Protein AF-A0A8S9PXT9-F1 (afdb_monomer)

Secondary structure (DSSP, 8-state):
--------------------------------GGGSS-TTS----SS-EEEEEEES-HHHHHHHHHHTEE---HHHHHHHHHHHHHHHHHHHHH-S---EEEEEEETTSSEEEEEEEE-S--BSS---TTSSSTT---BEEEEEEEEEEEEGGGTTT-EEGGGTTEEGGGPPTTEEE-HHHHHHHHHHHHH---S--TTTSHHHHHHHHHHHHHHHHHH-HHHHHHHHHHHHHHHHHHHHHHHHSS------------

InterPro domains:
  IPR007275 YTH domain [PF04146] (49-190)
  IPR007275 YTH domain [PS50882] (48-189)
  IPR007275 YTH domain [cd21134] (50-189)
  IPR045168 YTH domain containing protein [PTHR12357] (21-219)

Nearest PDB structures (foldseek):
  4rcj-assembly1_A  TM=9.470E-01  e=1.071E-25  Homo sapiens
  6zot-assembly1_B  TM=9.751E-01  e=8.862E-25  Homo sapiens
  7yz8-assembly2_B  TM=9.370E-01  e=1.369E-24  Homo sapiens
  7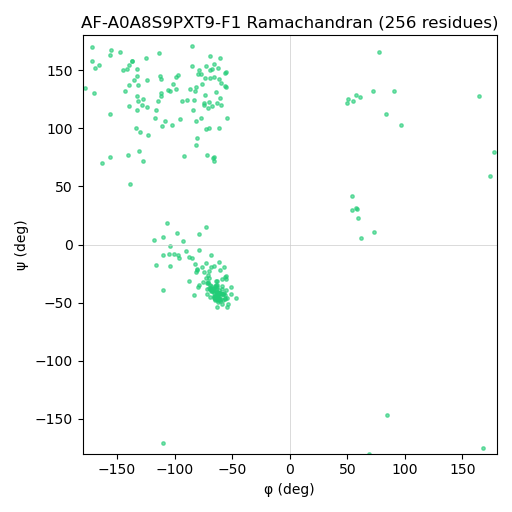ywb-assembly1_A  TM=9.797E-01  e=7.290E-22  Homo sapiens
  8bs5-assembly1_A  TM=9.084E-01  e=2.238E-22  Homo sapiens

Foldseek 3Di:
DDDDDDDDDDDDDDDDDDDDPPPPPDPDPPPPPVQALDLPDDLADPAEWEWEAEAQDVLQVLVCSVVQKDFDAPVLLVLVLVVVVVQVVCCVPVNDGYWYKYFYDYPPPQWTFFMKTFDDHWDQPDDDPLDPDPNTGTMTGIGTHHGATDGVVLQQVLFAPVPVRGTPSPDDHGDIHDNVSSSVVSVSRSPDPGPDGCVVCSVVSVVVSVVVVVVCCVVDVVVVVVVVVVVVVVVVVVVVVVVVVPDDDDDDDDDDDD

Structure (mmCIF, N/CA/C/O backbone):
data_AF-A0A8S9PXT9-F1
#
_entry.id   AF-A0A8S9PXT9-F1
#
loop_
_atom_site.group_PDB
_atom_site.id
_atom_site.type_symbol
_atom_site.label_atom_id
_atom_site.label_alt_id
_atom_site.label_comp_id
_atom_site.label_asym_id
_atom_site.label_entity_id
_atom_site.label_seq_id
_atom_site.pdbx_PDB_ins_code
_atom_site.Cartn_x
_atom_site.Cartn_y
_atom_site.Cartn_z
_atom_site.occupancy
_atom_site.B_iso_or_equiv
_atom_site.auth_seq_id
_atom_site.auth_comp_id
_atom_site.auth_asym_id
_atom_site.auth_atom_id
_atom_site.pdbx_PDB_model_num
ATOM 1 N N . MET A 1 1 ? -14.719 -36.501 -49.413 1.00 39.84 1 MET A N 1
ATOM 2 C CA . MET A 1 1 ? -13.269 -36.417 -49.665 1.00 39.84 1 MET A CA 1
ATOM 3 C C . MET A 1 1 ? -12.670 -35.920 -48.354 1.00 39.84 1 MET A C 1
ATOM 5 O O . MET A 1 1 ? -12.568 -34.719 -48.184 1.00 39.84 1 MET A O 1
ATOM 9 N N . SER A 1 2 ? -12.549 -36.687 -47.269 1.00 31.77 2 SER A N 1
ATOM 10 C CA . SER A 1 2 ? -12.132 -38.089 -47.066 1.00 31.77 2 SER A CA 1
ATOM 11 C C . SER A 1 2 ? -10.701 -38.364 -47.534 1.00 31.77 2 SER A C 1
ATOM 13 O O . SER A 1 2 ? -10.443 -38.131 -48.709 1.00 31.77 2 SER A O 1
ATOM 15 N N . GLU A 1 3 ? -9.907 -38.934 -46.607 1.00 31.52 3 GLU A N 1
ATOM 16 C CA . GLU A 1 3 ? -8.503 -39.432 -46.646 1.00 31.52 3 GLU A CA 1
ATOM 17 C C . GLU A 1 3 ? -7.452 -38.416 -46.128 1.00 31.52 3 GLU A C 1
ATOM 19 O O . GLU A 1 3 ? -7.302 -37.348 -46.711 1.00 31.52 3 GLU A O 1
ATOM 24 N N . ASN A 1 4 ? -6.913 -38.535 -44.892 1.00 28.30 4 ASN A N 1
ATOM 25 C CA . ASN A 1 4 ? -5.922 -39.490 -44.299 1.00 28.30 4 ASN A CA 1
ATOM 26 C C . ASN A 1 4 ? -4.579 -39.486 -45.063 1.00 28.30 4 ASN A C 1
ATOM 28 O O . ASN A 1 4 ? -4.603 -39.540 -46.284 1.00 28.30 4 ASN A O 1
ATOM 32 N N . VAL A 1 5 ? -3.387 -39.340 -44.455 1.00 32.75 5 VAL A N 1
ATOM 33 C CA . VAL A 1 5 ? -2.600 -40.251 -43.568 1.00 32.75 5 VAL A CA 1
ATOM 34 C C . VAL A 1 5 ? -1.415 -39.410 -42.981 1.00 32.75 5 VAL A C 1
ATOM 36 O O . VAL A 1 5 ? -0.928 -38.539 -43.697 1.00 32.75 5 VAL A O 1
ATOM 39 N N . GLN A 1 6 ? -1.127 -39.374 -41.662 1.00 28.58 6 GLN A N 1
ATOM 40 C CA . GLN A 1 6 ? -0.092 -40.116 -40.869 1.00 28.58 6 GLN A CA 1
ATOM 41 C C . GLN A 1 6 ? 1.349 -40.044 -41.449 1.00 28.58 6 GLN A C 1
ATOM 43 O O . GLN A 1 6 ? 1.513 -40.200 -42.649 1.00 28.58 6 GLN A O 1
ATOM 48 N N . GLU A 1 7 ? 2.407 -39.626 -40.742 1.00 30.34 7 GLU A N 1
ATOM 49 C CA . GLU A 1 7 ? 3.211 -40.301 -39.690 1.00 30.34 7 GLU A CA 1
ATOM 50 C C . GLU A 1 7 ? 4.292 -39.288 -39.205 1.00 30.34 7 GLU A C 1
ATOM 52 O O . GLU A 1 7 ? 4.744 -38.452 -39.986 1.00 30.34 7 GLU A O 1
ATOM 57 N N . ASP A 1 8 ? 4.515 -39.137 -37.896 1.00 28.11 8 ASP A N 1
ATOM 58 C CA . ASP A 1 8 ? 5.636 -39.675 -37.084 1.00 28.11 8 ASP A CA 1
ATOM 59 C C . ASP A 1 8 ? 6.863 -38.752 -36.972 1.00 28.11 8 ASP A C 1
ATOM 61 O O . ASP A 1 8 ? 7.381 -38.207 -37.945 1.00 28.11 8 ASP A O 1
ATOM 65 N N . GLY A 1 9 ? 7.334 -38.580 -35.735 1.00 30.20 9 GLY A N 1
ATOM 66 C CA . GLY A 1 9 ? 8.506 -37.774 -35.402 1.00 30.20 9 GLY A CA 1
ATOM 67 C C . GLY A 1 9 ? 8.716 -37.632 -33.897 1.00 30.20 9 GLY A C 1
ATOM 68 O O . GLY A 1 9 ? 8.697 -36.522 -33.371 1.00 30.20 9 GLY A O 1
ATOM 69 N N . GLU A 1 10 ? 8.884 -38.761 -33.207 1.00 28.56 10 GLU A N 1
ATOM 70 C CA . GLU A 1 10 ? 9.471 -38.819 -31.865 1.00 28.56 10 GLU A CA 1
ATOM 71 C C . GLU A 1 10 ? 10.904 -38.256 -31.888 1.00 28.56 10 GLU A C 1
ATOM 73 O O . GLU A 1 10 ? 11.687 -38.553 -32.790 1.00 28.56 10 GLU A O 1
ATOM 78 N N . CYS A 1 11 ? 11.272 -37.473 -30.872 1.00 26.89 11 CYS A N 1
ATOM 79 C CA . CYS A 1 11 ? 12.672 -37.248 -30.523 1.00 26.89 11 CYS A CA 1
ATOM 80 C C . CYS A 1 11 ? 12.814 -37.396 -29.010 1.00 26.89 11 CYS A C 1
ATOM 82 O O . CYS A 1 11 ? 12.453 -36.516 -28.226 1.00 26.89 11 CYS A O 1
ATOM 84 N N . GLU A 1 12 ? 13.291 -38.575 -28.634 1.00 29.28 12 GLU A N 1
ATOM 85 C CA . GLU A 1 12 ? 13.736 -38.945 -27.306 1.00 29.28 12 GLU A CA 1
ATOM 86 C C . GLU A 1 12 ? 15.206 -38.523 -27.115 1.00 29.28 12 GLU A C 1
ATOM 88 O O . GLU A 1 12 ? 16.004 -38.508 -28.052 1.00 29.28 12 GLU A O 1
ATOM 93 N N . SER A 1 13 ? 15.565 -38.289 -25.853 1.00 28.11 13 SER A N 1
ATOM 94 C CA . SER A 1 13 ? 16.921 -38.263 -25.288 1.00 28.11 13 SER A CA 1
ATOM 95 C C . SER A 1 13 ? 17.745 -36.971 -25.414 1.00 28.11 13 SER A C 1
ATOM 97 O O . SER A 1 13 ? 18.231 -36.584 -26.469 1.00 28.11 13 SER A O 1
ATOM 99 N N . CYS A 1 14 ? 17.976 -36.350 -24.254 1.00 27.02 14 CYS A N 1
ATOM 100 C CA . CYS A 1 14 ? 19.305 -35.989 -23.749 1.00 27.02 14 CYS A CA 1
ATOM 101 C C . CYS A 1 14 ? 19.197 -35.868 -22.218 1.00 27.02 14 CYS A C 1
ATOM 103 O O . CYS A 1 14 ? 19.134 -34.778 -21.654 1.00 27.02 14 CYS A O 1
ATOM 105 N N . LEU A 1 15 ? 19.123 -37.026 -21.552 1.00 28.95 15 LEU A N 1
ATOM 106 C CA . LEU A 1 15 ? 19.578 -37.169 -20.172 1.00 28.95 15 LEU A CA 1
ATOM 107 C C . LEU A 1 15 ? 21.096 -37.000 -20.188 1.00 28.95 15 LEU A C 1
ATOM 109 O O . LEU A 1 15 ? 21.774 -37.802 -20.824 1.00 28.95 15 LEU A O 1
ATOM 113 N N . LEU A 1 16 ? 21.615 -35.996 -19.488 1.00 32.06 16 LEU A N 1
ATOM 114 C CA . LEU A 1 16 ? 22.952 -36.061 -18.915 1.00 32.06 16 LEU A CA 1
ATOM 115 C C . LEU A 1 16 ? 22.924 -35.442 -17.523 1.00 32.06 16 LEU A C 1
ATOM 117 O O . LEU A 1 16 ? 22.587 -34.272 -17.332 1.00 32.06 16 LEU A O 1
ATOM 121 N N . ASP A 1 17 ? 23.271 -36.304 -16.578 1.00 29.89 17 ASP A N 1
ATOM 122 C CA . ASP A 1 17 ? 23.509 -36.035 -15.178 1.00 29.89 17 ASP A CA 1
ATOM 123 C C . ASP A 1 17 ? 24.581 -34.965 -14.970 1.00 29.89 17 ASP A C 1
ATOM 125 O O . ASP A 1 17 ? 25.568 -34.857 -15.701 1.00 29.89 17 ASP A O 1
ATOM 129 N N . GLY A 1 18 ? 24.401 -34.205 -13.897 1.00 28.78 18 GLY A N 1
ATOM 130 C CA . GLY A 1 18 ? 25.367 -33.236 -13.414 1.00 28.78 18 GLY A CA 1
ATOM 131 C C . GLY A 1 18 ? 25.048 -32.864 -11.978 1.00 28.78 18 GLY A C 1
ATOM 132 O O . GLY A 1 18 ? 24.591 -31.756 -11.704 1.00 28.78 18 GLY A O 1
ATOM 133 N N . GLU A 1 19 ? 25.263 -33.807 -11.059 1.00 35.09 19 GLU A N 1
ATOM 134 C 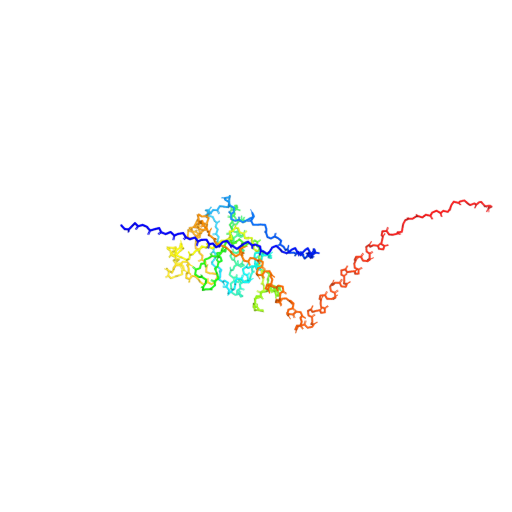CA . GLU A 1 19 ? 25.325 -33.527 -9.628 1.00 35.09 19 GLU A CA 1
ATOM 135 C C . GLU A 1 19 ? 26.363 -32.427 -9.361 1.00 35.09 19 GLU A C 1
ATOM 137 O O . GLU A 1 19 ? 27.572 -32.624 -9.456 1.00 35.09 19 GLU A O 1
ATOM 142 N N . GLY A 1 20 ? 25.870 -31.248 -8.997 1.00 29.47 20 GLY A N 1
ATOM 143 C CA . GLY A 1 20 ? 26.661 -30.121 -8.526 1.00 29.47 20 GLY A CA 1
ATOM 144 C C . GLY A 1 20 ? 26.040 -29.593 -7.248 1.00 29.47 20 GLY A C 1
ATOM 145 O O . GLY A 1 20 ? 25.280 -28.629 -7.258 1.00 29.47 20 GLY A O 1
ATOM 146 N N . LYS A 1 21 ? 26.338 -30.270 -6.140 1.00 43.22 21 LYS A N 1
ATOM 147 C CA . LYS A 1 21 ? 25.906 -29.962 -4.774 1.00 43.22 21 LYS A CA 1
ATOM 148 C C . LYS A 1 21 ? 26.514 -28.633 -4.304 1.00 43.22 21 LYS A C 1
ATOM 150 O O . LYS A 1 21 ? 27.433 -28.607 -3.495 1.00 43.22 21 LYS A O 1
ATOM 155 N N . GLY A 1 22 ? 25.991 -27.519 -4.801 1.00 30.88 22 GLY A N 1
ATOM 156 C CA . GLY A 1 22 ? 26.256 -26.177 -4.296 1.00 30.88 22 GLY A CA 1
ATOM 157 C C . GLY A 1 22 ? 25.217 -25.814 -3.248 1.00 30.88 22 GLY A C 1
ATOM 158 O O . GLY A 1 22 ? 24.286 -25.067 -3.527 1.00 30.88 22 GLY A O 1
ATOM 159 N N . ARG A 1 23 ? 25.343 -26.365 -2.038 1.00 41.66 23 ARG A N 1
ATOM 160 C CA . ARG A 1 23 ? 24.541 -25.937 -0.887 1.00 41.66 23 ARG A CA 1
ATOM 161 C C . ARG A 1 23 ? 25.052 -24.557 -0.465 1.00 41.66 23 ARG A C 1
ATOM 163 O O . ARG A 1 23 ? 25.835 -24.438 0.471 1.00 41.66 23 ARG A O 1
ATOM 170 N N . SER A 1 24 ? 24.673 -23.514 -1.205 1.00 38.41 24 SER A N 1
ATOM 171 C CA . SER A 1 24 ? 24.875 -22.147 -0.744 1.00 38.41 24 SER A CA 1
ATOM 172 C C . SER A 1 24 ? 23.870 -21.915 0.376 1.00 38.41 24 SER A C 1
ATOM 174 O O . SER A 1 24 ? 22.692 -21.664 0.121 1.00 38.41 24 SER A O 1
ATOM 176 N N . ASN A 1 25 ? 24.329 -22.017 1.621 1.00 38.25 25 ASN A N 1
ATOM 177 C CA . ASN A 1 25 ? 23.657 -21.392 2.755 1.00 38.25 25 ASN A CA 1
ATOM 178 C C . ASN A 1 25 ? 23.746 -19.867 2.573 1.00 38.25 25 ASN A C 1
ATOM 180 O O . ASN A 1 25 ? 24.525 -19.187 3.229 1.00 38.25 25 ASN A O 1
ATOM 184 N N . GLY A 1 26 ? 22.983 -19.341 1.619 1.00 37.28 26 GLY A N 1
ATOM 185 C CA . GLY A 1 26 ? 22.564 -17.954 1.618 1.00 37.28 26 GLY A CA 1
ATOM 186 C C . GLY A 1 26 ? 21.259 -17.916 2.388 1.00 37.28 26 GLY A C 1
ATOM 187 O O . GLY A 1 26 ? 20.335 -18.655 2.052 1.00 37.28 26 GLY A O 1
ATOM 188 N N . VAL A 1 27 ? 21.184 -17.091 3.426 1.00 43.94 27 VAL A N 1
ATOM 189 C CA . VAL A 1 27 ? 19.929 -16.765 4.109 1.00 43.94 27 VAL A CA 1
ATOM 190 C C . VAL A 1 27 ? 19.064 -15.975 3.119 1.00 43.94 27 VAL A C 1
ATOM 192 O O . VAL A 1 27 ? 18.977 -14.754 3.166 1.00 43.94 27 VAL A O 1
ATOM 195 N N . GLY A 1 28 ? 18.494 -16.665 2.132 1.00 46.75 28 GLY A N 1
ATOM 196 C CA . GLY A 1 28 ? 17.384 -16.156 1.348 1.00 46.75 28 GLY A CA 1
ATOM 197 C C . GLY A 1 28 ? 16.183 -16.164 2.274 1.00 46.75 28 GLY A C 1
ATOM 198 O O . GLY A 1 28 ? 15.812 -17.222 2.783 1.00 46.75 28 GLY A O 1
ATOM 199 N N . SER A 1 29 ? 15.619 -14.993 2.554 1.00 55.78 29 SER A N 1
ATOM 200 C CA . SER A 1 29 ? 14.353 -14.913 3.273 1.00 55.78 29 SER A CA 1
ATOM 201 C C . SER A 1 29 ? 13.302 -15.630 2.428 1.00 55.78 29 SER A C 1
ATOM 203 O O . SER A 1 29 ? 12.838 -15.100 1.422 1.00 55.78 29 SER A O 1
ATOM 205 N N . VAL A 1 30 ? 12.981 -16.878 2.777 1.00 73.31 30 VAL A N 1
ATOM 206 C CA . VAL A 1 30 ? 11.925 -17.631 2.099 1.00 73.31 30 VAL A CA 1
ATOM 207 C C . VAL A 1 30 ? 10.607 -16.978 2.497 1.00 73.31 30 VAL A C 1
ATOM 209 O O . VAL A 1 30 ? 10.106 -17.198 3.602 1.00 73.31 30 VAL A O 1
ATOM 212 N N . ILE A 1 31 ? 10.064 -16.136 1.616 1.00 84.75 31 ILE A N 1
ATOM 213 C CA . ILE A 1 31 ? 8.759 -15.510 1.822 1.00 84.75 31 ILE A CA 1
ATOM 214 C C . ILE A 1 31 ? 7.703 -16.608 1.950 1.00 84.75 31 ILE A C 1
ATOM 216 O O . ILE A 1 31 ? 7.473 -17.411 1.042 1.00 84.75 31 ILE A O 1
ATOM 220 N N . LYS A 1 32 ? 7.033 -16.628 3.099 1.00 87.81 32 LYS A N 1
ATOM 221 C CA . LYS A 1 32 ? 5.960 -17.568 3.413 1.00 87.81 32 LYS A CA 1
ATOM 222 C C . LYS A 1 32 ? 4.658 -17.092 2.767 1.00 87.81 32 LYS A C 1
ATOM 224 O O . LYS A 1 32 ? 3.935 -16.274 3.331 1.00 87.81 32 LYS A O 1
ATOM 229 N N . ARG A 1 33 ? 4.388 -17.567 1.544 1.00 89.38 33 ARG A N 1
ATOM 230 C CA . ARG A 1 33 ? 3.224 -17.156 0.728 1.00 89.38 33 ARG A CA 1
ATOM 231 C C . ARG A 1 33 ? 1.876 -17.369 1.432 1.00 89.38 33 ARG A C 1
ATOM 233 O O . ARG A 1 33 ? 0.934 -16.631 1.167 1.00 89.38 33 ARG A O 1
ATOM 240 N N . ASP A 1 34 ? 1.797 -18.341 2.337 1.00 89.56 34 ASP A N 1
ATOM 241 C CA . ASP A 1 34 ? 0.620 -18.687 3.142 1.00 89.56 34 ASP A CA 1
ATOM 242 C C . ASP A 1 34 ? 0.243 -17.630 4.194 1.00 89.56 34 ASP A C 1
ATOM 244 O O . ASP A 1 34 ? -0.834 -17.709 4.780 1.00 89.56 34 ASP A O 1
ATOM 248 N N . GLN A 1 35 ? 1.088 -16.621 4.420 1.00 92.81 35 GLN A N 1
ATOM 249 C CA . GLN A 1 35 ? 0.811 -15.523 5.353 1.00 92.81 35 GLN A CA 1
ATOM 250 C C . GLN A 1 35 ? -0.011 -14.382 4.741 1.00 92.81 35 GLN A C 1
ATOM 252 O O . GLN A 1 35 ? -0.494 -13.518 5.474 1.00 92.81 35 GLN A O 1
ATOM 257 N N . TYR A 1 36 ? -0.183 -14.370 3.418 1.00 96.19 36 TYR A N 1
ATOM 258 C CA . TYR A 1 36 ? -0.866 -13.304 2.687 1.00 96.19 36 TYR A CA 1
ATOM 259 C C . TYR A 1 36 ? -2.162 -13.802 2.057 1.00 96.19 36 TYR A C 1
ATOM 261 O O . TYR A 1 36 ? -2.391 -15.001 1.915 1.00 96.19 36 TYR A O 1
ATOM 269 N N . ASN A 1 37 ? -3.012 -12.865 1.634 1.00 96.44 37 ASN A N 1
ATOM 270 C CA . ASN A 1 37 ? -4.275 -13.156 0.953 1.00 96.44 37 ASN A CA 1
ATOM 271 C C . ASN A 1 37 ? -5.216 -14.046 1.793 1.00 96.44 37 ASN A C 1
ATOM 273 O O . ASN A 1 37 ? -6.004 -14.821 1.248 1.00 96.44 37 ASN A O 1
ATOM 277 N N . LEU A 1 38 ? -5.137 -13.933 3.125 1.00 96.00 38 LEU A N 1
ATOM 278 C CA . LEU A 1 38 ? -5.872 -14.785 4.055 1.00 96.00 38 LEU A CA 1
ATOM 279 C C . LEU A 1 38 ? -7.395 -14.592 3.913 1.00 96.00 38 LEU A C 1
ATOM 281 O O . LEU A 1 38 ? -7.873 -13.458 4.002 1.00 96.00 38 LEU A O 1
ATOM 285 N N . PRO A 1 39 ? -8.198 -15.669 3.798 1.00 93.06 39 PRO A N 1
ATOM 286 C CA . PRO A 1 39 ? -9.660 -15.560 3.732 1.00 93.06 39 PRO A CA 1
ATOM 287 C C . PRO A 1 39 ? -10.285 -14.880 4.962 1.00 93.06 39 PRO A C 1
ATOM 289 O O . PRO A 1 39 ? -11.325 -14.218 4.862 1.00 93.06 39 PRO A O 1
ATOM 292 N N . SER A 1 40 ? -9.630 -15.029 6.118 1.00 94.19 40 SER A N 1
ATOM 293 C CA . SER A 1 40 ? -10.015 -14.428 7.397 1.00 94.19 40 SER A CA 1
ATOM 294 C C . SER A 1 40 ? -9.763 -12.922 7.470 1.00 94.19 40 SER A C 1
ATOM 296 O O . SER A 1 40 ? -10.331 -12.266 8.340 1.00 94.19 40 SER A O 1
ATOM 298 N N . PHE A 1 41 ? -8.962 -12.349 6.565 1.00 95.06 41 PHE A N 1
ATOM 299 C CA . PHE A 1 41 ? -8.732 -10.908 6.528 1.00 95.06 41 PHE A CA 1
ATOM 300 C C . PHE A 1 41 ? -10.044 -10.174 6.224 1.00 95.06 41 PHE A C 1
ATOM 302 O O . PHE A 1 41 ? -10.708 -10.439 5.217 1.00 95.06 41 PHE A O 1
ATOM 309 N N . GLN A 1 42 ? -10.468 -9.284 7.117 1.00 94.31 42 GLN A N 1
ATOM 310 C CA . GLN A 1 42 ? -11.722 -8.545 6.973 1.00 94.31 42 GLN A CA 1
ATOM 311 C C . GLN A 1 42 ? -11.578 -7.406 5.949 1.00 94.31 42 GLN A C 1
ATOM 313 O O . GLN A 1 42 ? -10.518 -6.809 5.811 1.00 94.31 42 GLN A O 1
ATOM 318 N N . SER A 1 43 ? -12.652 -7.108 5.217 1.00 92.56 43 SER A N 1
ATOM 319 C CA . SER A 1 43 ? -12.681 -6.057 4.184 1.00 92.56 43 SER A CA 1
ATOM 320 C C . SER A 1 43 ? -13.671 -4.931 4.491 1.00 92.56 43 SER A C 1
ATOM 322 O O . SER A 1 43 ? -13.861 -4.042 3.667 1.00 92.56 43 SER A O 1
ATOM 324 N N . LYS A 1 44 ? -14.319 -4.974 5.660 1.00 95.81 44 LYS A N 1
ATOM 325 C CA . LYS A 1 44 ? -15.313 -3.994 6.095 1.00 95.81 44 LYS A CA 1
ATOM 326 C C . LYS A 1 44 ? -14.952 -3.496 7.486 1.00 95.81 44 LYS A C 1
ATOM 328 O O . LYS A 1 44 ? -14.910 -4.286 8.423 1.00 95.81 44 LYS A O 1
ATOM 333 N N . TYR A 1 45 ? -14.733 -2.194 7.588 1.00 96.75 45 TYR A N 1
ATOM 334 C CA . TYR A 1 45 ? -14.363 -1.501 8.814 1.00 96.75 45 TYR A CA 1
ATOM 335 C C . TYR A 1 45 ? -15.365 -0.384 9.110 1.00 96.75 45 TYR A C 1
ATOM 337 O O . TYR A 1 45 ? -15.831 0.292 8.189 1.00 96.75 45 TYR A O 1
ATOM 345 N N . GLU A 1 46 ? -15.690 -0.202 10.389 1.00 96.00 46 GLU A N 1
ATOM 346 C CA . GLU A 1 46 ? -16.471 0.945 10.877 1.00 96.00 46 GLU A CA 1
ATOM 347 C C . GLU A 1 46 ? -15.593 2.192 11.012 1.00 96.00 46 GLU A C 1
ATOM 349 O O . GLU A 1 46 ? -16.021 3.286 10.672 1.00 96.00 46 GLU A O 1
ATOM 354 N N . GLU A 1 47 ? -14.338 2.005 11.420 1.00 96.38 47 GLU A N 1
ATOM 355 C CA . GLU A 1 47 ? -13.311 3.038 11.494 1.00 96.38 47 GLU A CA 1
ATOM 356 C C . GLU A 1 47 ? -12.037 2.504 10.836 1.00 96.38 47 GLU A C 1
ATOM 358 O O . GLU A 1 47 ? -11.528 1.448 11.206 1.00 96.38 47 GLU A O 1
ATOM 363 N N . ALA A 1 48 ? -11.533 3.222 9.838 1.00 98.00 48 ALA A N 1
ATOM 364 C CA . ALA A 1 48 ? -10.252 2.971 9.188 1.00 98.00 48 ALA A CA 1
ATOM 365 C C . ALA A 1 48 ? -9.870 4.192 8.345 1.00 98.00 48 ALA A C 1
ATOM 367 O O . ALA A 1 48 ? -10.737 4.935 7.874 1.00 98.00 48 ALA A O 1
ATOM 368 N N . MET A 1 49 ? -8.574 4.380 8.123 1.00 98.62 49 MET A N 1
ATOM 369 C CA . MET A 1 49 ? -8.047 5.384 7.200 1.00 98.62 49 MET A CA 1
ATOM 370 C C . MET A 1 49 ? -7.399 4.687 6.012 1.00 98.62 49 MET A C 1
ATOM 372 O O . MET A 1 49 ? -6.753 3.655 6.176 1.00 98.62 49 MET A O 1
ATOM 376 N N . PHE A 1 50 ? -7.552 5.251 4.818 1.00 98.88 50 PHE A N 1
ATOM 377 C CA . PHE A 1 50 ? -7.072 4.626 3.591 1.00 98.88 50 PHE A CA 1
ATOM 378 C C . PHE A 1 50 ? -6.288 5.611 2.743 1.00 98.88 50 PHE A C 1
ATOM 380 O O . PHE A 1 50 ? -6.720 6.745 2.525 1.00 98.88 50 PHE A O 1
ATOM 387 N N . PHE A 1 51 ? -5.170 5.147 2.196 1.00 98.94 51 PHE A N 1
ATOM 388 C CA . PHE A 1 51 ? -4.346 5.931 1.288 1.00 98.94 51 PHE A CA 1
ATOM 389 C C . PHE A 1 51 ? -3.920 5.106 0.081 1.00 98.94 51 PHE A C 1
ATOM 391 O O . PHE A 1 51 ? -3.586 3.930 0.202 1.00 98.94 51 PHE A O 1
ATOM 398 N N . VAL A 1 52 ? -3.886 5.729 -1.094 1.00 98.88 52 VAL A N 1
ATOM 399 C CA . VAL A 1 52 ? -3.207 5.158 -2.261 1.00 98.88 52 VAL A CA 1
ATOM 400 C C . VAL A 1 52 ? -1.718 5.463 -2.166 1.00 98.88 52 VAL A C 1
ATOM 402 O O . VAL A 1 52 ? -1.336 6.610 -1.951 1.00 98.88 52 VAL A O 1
ATOM 405 N N . ILE A 1 53 ? -0.883 4.451 -2.381 1.00 98.81 53 ILE A N 1
ATOM 406 C CA . ILE A 1 53 ? 0.572 4.564 -2.458 1.00 98.81 53 ILE A CA 1
ATOM 407 C C . ILE A 1 53 ? 1.023 4.289 -3.888 1.00 98.81 53 ILE A C 1
ATOM 409 O O . ILE A 1 53 ? 0.668 3.269 -4.485 1.00 98.81 53 ILE A O 1
ATOM 413 N N . LYS A 1 54 ? 1.812 5.209 -4.445 1.00 98.38 54 LYS A N 1
ATOM 414 C CA . LYS A 1 54 ? 2.320 5.129 -5.816 1.00 98.38 54 LYS A CA 1
ATOM 415 C C . LYS A 1 54 ? 3.822 4.894 -5.809 1.00 98.38 54 LYS A C 1
ATOM 417 O O . LYS A 1 54 ? 4.600 5.827 -5.629 1.00 98.38 54 LYS A O 1
ATOM 422 N N . SER A 1 55 ? 4.222 3.651 -6.060 1.00 97.19 55 SER A N 1
ATOM 423 C CA . SER A 1 55 ? 5.636 3.307 -6.210 1.00 97.19 55 SER A CA 1
ATOM 424 C C . SER A 1 55 ? 6.151 3.675 -7.601 1.00 97.19 55 SER A C 1
ATOM 426 O O . SER A 1 55 ? 5.435 3.562 -8.599 1.00 97.19 55 SER A O 1
ATOM 428 N N . TYR A 1 56 ? 7.418 4.074 -7.680 1.00 93.44 56 TYR A N 1
ATOM 429 C CA . TYR A 1 56 ? 8.121 4.240 -8.953 1.00 93.44 56 TYR A CA 1
ATOM 430 C C . TYR A 1 56 ? 8.629 2.916 -9.526 1.00 93.44 56 TYR A C 1
ATOM 432 O O . TYR A 1 56 ? 8.855 2.842 -10.731 1.00 93.44 56 TYR A O 1
ATOM 440 N N . SER A 1 57 ? 8.810 1.891 -8.690 1.00 94.62 57 SER A N 1
ATOM 441 C CA . SER A 1 57 ? 9.405 0.622 -9.103 1.00 94.62 57 SER A CA 1
ATOM 442 C C . SER A 1 57 ? 8.797 -0.579 -8.385 1.00 94.62 57 SER A C 1
ATOM 444 O O . SER A 1 57 ? 8.364 -0.489 -7.233 1.00 94.62 57 SER A O 1
ATOM 446 N N . GLU A 1 58 ? 8.794 -1.723 -9.062 1.00 96.69 58 GLU A N 1
ATOM 447 C CA . GLU A 1 58 ? 8.493 -3.012 -8.431 1.00 96.69 58 GLU A CA 1
ATOM 448 C C . GLU A 1 58 ? 9.613 -3.455 -7.482 1.00 96.69 58 GLU A C 1
ATOM 450 O O . GLU A 1 58 ? 9.325 -4.072 -6.461 1.00 96.69 58 GLU A O 1
ATOM 455 N N . ASP A 1 59 ? 10.867 -3.048 -7.732 1.00 95.50 59 ASP A N 1
ATOM 456 C CA . ASP A 1 59 ? 11.990 -3.299 -6.821 1.00 95.50 59 ASP A CA 1
ATOM 457 C C . ASP A 1 59 ? 11.710 -2.765 -5.402 1.00 95.50 59 ASP A C 1
ATOM 459 O O . ASP A 1 59 ? 12.066 -3.407 -4.413 1.00 95.50 59 ASP A O 1
ATOM 463 N N . ASP A 1 60 ? 11.076 -1.595 -5.279 1.00 95.50 60 ASP A N 1
ATOM 464 C CA . ASP A 1 60 ? 10.731 -1.019 -3.976 1.00 95.50 60 ASP A CA 1
ATOM 465 C C . ASP A 1 60 ? 9.524 -1.723 -3.332 1.00 95.50 60 ASP A C 1
ATOM 467 O O . ASP A 1 60 ? 9.503 -1.888 -2.113 1.00 95.50 60 ASP A O 1
ATOM 471 N N . ILE A 1 61 ? 8.563 -2.223 -4.123 1.00 97.88 61 ILE A N 1
ATOM 472 C CA . ILE A 1 61 ? 7.468 -3.072 -3.612 1.00 97.88 61 ILE A CA 1
ATOM 473 C C . ILE A 1 61 ? 8.033 -4.372 -3.034 1.00 97.88 61 ILE A C 1
ATOM 475 O O . ILE A 1 61 ? 7.707 -4.736 -1.906 1.00 97.88 61 ILE A O 1
ATOM 479 N N . HIS A 1 62 ? 8.930 -5.033 -3.768 1.00 96.94 62 HIS A N 1
ATOM 480 C CA . HIS A 1 62 ? 9.634 -6.227 -3.305 1.00 96.94 62 HIS A CA 1
ATOM 481 C C . HIS A 1 62 ? 10.334 -5.979 -1.961 1.00 96.94 62 HIS A C 1
ATOM 483 O O . HIS A 1 62 ? 10.106 -6.713 -0.999 1.00 96.94 62 HIS A O 1
ATOM 489 N N . LYS A 1 63 ? 11.129 -4.905 -1.854 1.00 95.12 63 LYS A N 1
ATOM 490 C CA . LYS A 1 63 ? 11.834 -4.556 -0.608 1.00 95.12 63 LYS A CA 1
ATOM 491 C C . LYS A 1 63 ? 10.870 -4.242 0.528 1.00 95.12 63 LYS A C 1
ATOM 493 O O . LYS A 1 63 ? 11.133 -4.608 1.669 1.00 95.12 63 LYS A O 1
ATOM 498 N N . SER A 1 64 ? 9.743 -3.603 0.227 1.00 97.44 64 SER A N 1
ATOM 499 C CA . SER A 1 64 ? 8.709 -3.339 1.223 1.00 97.44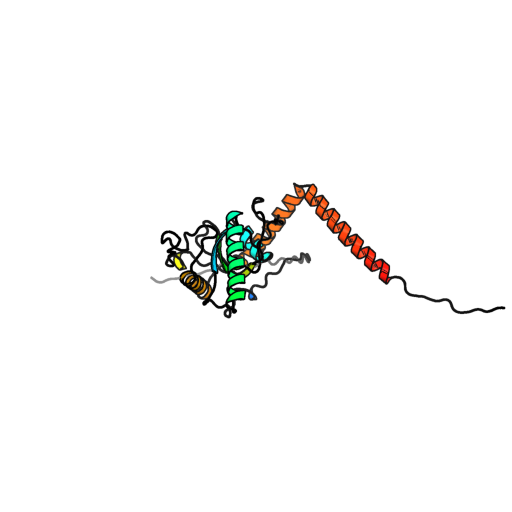 64 SER A CA 1
ATOM 500 C C . SER A 1 64 ? 8.120 -4.616 1.806 1.00 97.44 64 SER A C 1
ATOM 502 O O . SER A 1 64 ? 7.952 -4.707 3.020 1.00 97.44 64 SER A O 1
ATOM 504 N N . ILE A 1 65 ? 7.839 -5.608 0.959 1.00 97.50 65 ILE A N 1
ATOM 505 C CA . ILE A 1 65 ? 7.341 -6.924 1.380 1.00 97.50 65 ILE A CA 1
ATOM 506 C C . ILE A 1 65 ? 8.411 -7.653 2.195 1.00 97.50 65 ILE A C 1
ATOM 508 O O . ILE A 1 65 ? 8.125 -8.177 3.269 1.00 97.50 65 ILE A O 1
ATOM 512 N N . LYS A 1 66 ? 9.655 -7.646 1.708 1.00 95.19 66 LYS A N 1
ATOM 513 C CA . LYS A 1 66 ? 10.794 -8.319 2.338 1.00 95.19 66 LYS A CA 1
ATOM 514 C C . LYS A 1 66 ? 11.113 -7.780 3.731 1.00 95.19 66 LYS A C 1
ATOM 516 O O . LYS A 1 66 ? 11.332 -8.560 4.654 1.00 95.19 66 LYS A O 1
ATOM 521 N N . TYR A 1 67 ? 11.155 -6.457 3.873 1.00 94.75 67 TYR A N 1
ATOM 522 C CA . TYR A 1 67 ? 11.617 -5.783 5.088 1.00 94.75 67 TYR A CA 1
ATOM 523 C C . TYR A 1 67 ? 10.485 -5.217 5.950 1.00 94.75 67 TYR A C 1
ATOM 525 O O . TYR A 1 67 ? 10.764 -4.677 7.016 1.00 94.75 67 TYR A O 1
ATOM 533 N N . ASN A 1 68 ? 9.221 -5.349 5.529 1.00 96.50 68 ASN A N 1
ATOM 534 C CA . ASN A 1 68 ? 8.045 -4.831 6.240 1.00 96.50 68 ASN A CA 1
ATOM 535 C C . ASN A 1 68 ? 8.142 -3.331 6.562 1.00 96.50 68 ASN A C 1
ATOM 537 O O . ASN A 1 68 ? 7.779 -2.876 7.647 1.00 96.50 68 ASN A O 1
ATOM 541 N N . VAL A 1 69 ? 8.641 -2.546 5.608 1.00 96.62 69 VAL A N 1
ATOM 542 C CA . VAL A 1 69 ? 8.750 -1.087 5.732 1.00 96.62 69 VAL A CA 1
ATOM 543 C C . VAL A 1 69 ? 8.329 -0.389 4.450 1.00 96.62 69 VAL A C 1
ATOM 545 O O . VAL A 1 69 ? 8.364 -0.966 3.363 1.00 96.62 69 VAL A O 1
ATOM 548 N N . TRP A 1 70 ? 7.955 0.878 4.564 1.00 97.44 70 TRP A N 1
ATOM 549 C CA . TRP A 1 70 ? 7.749 1.757 3.424 1.00 97.44 70 TRP A CA 1
ATOM 550 C C . TRP A 1 70 ? 8.341 3.138 3.682 1.00 97.44 70 TRP A C 1
ATOM 552 O O . TRP A 1 70 ? 8.529 3.552 4.825 1.00 97.44 70 TRP A O 1
ATOM 562 N N . SER A 1 71 ? 8.625 3.854 2.600 1.00 95.12 71 SER A N 1
ATOM 563 C CA . SER A 1 71 ? 8.908 5.281 2.623 1.00 95.12 71 SER A CA 1
ATOM 564 C C . SER A 1 71 ? 8.236 5.948 1.428 1.00 95.12 71 SER A C 1
ATOM 566 O O . SER A 1 71 ? 8.236 5.415 0.320 1.00 95.12 71 SER A O 1
ATOM 568 N N . SER A 1 72 ? 7.629 7.106 1.660 1.00 94.44 72 SER A N 1
ATOM 569 C CA . SER A 1 72 ? 7.060 7.979 0.635 1.00 94.44 72 SER A CA 1
ATOM 570 C C . SER A 1 72 ? 7.910 9.256 0.520 1.00 94.44 72 SER A C 1
ATOM 572 O O . SER A 1 72 ? 8.999 9.375 1.078 1.00 94.44 72 SER A O 1
ATOM 574 N N . THR A 1 73 ? 7.432 10.245 -0.232 1.00 92.88 73 THR A N 1
ATOM 575 C CA . THR A 1 73 ? 8.036 11.584 -0.280 1.00 92.88 73 THR A CA 1
ATOM 576 C C . THR A 1 73 ? 8.010 12.235 1.103 1.00 92.88 73 THR A C 1
ATOM 578 O O . THR A 1 73 ? 7.171 11.891 1.928 1.00 92.88 73 THR A O 1
ATOM 581 N N . LEU A 1 74 ? 8.839 13.255 1.351 1.00 91.88 74 LEU A N 1
ATOM 582 C CA . LEU A 1 74 ? 8.825 13.990 2.627 1.00 91.88 74 LEU A CA 1
ATOM 583 C C . LEU A 1 74 ? 7.414 14.468 3.028 1.00 91.88 74 LEU A C 1
ATOM 585 O O . LEU A 1 74 ? 7.017 14.361 4.187 1.00 91.88 74 LEU A O 1
ATOM 589 N N . ASN A 1 75 ? 6.640 14.980 2.068 1.00 94.19 75 ASN A N 1
ATOM 590 C CA . ASN A 1 75 ? 5.264 15.413 2.318 1.00 94.19 75 ASN A CA 1
ATOM 591 C C . ASN A 1 75 ? 4.319 14.225 2.533 1.00 94.19 75 ASN A C 1
ATOM 593 O O . ASN A 1 75 ? 3.450 14.294 3.401 1.00 94.19 75 ASN A O 1
ATOM 597 N N . GLY A 1 76 ? 4.505 13.141 1.778 1.00 97.06 76 GLY A N 1
ATOM 598 C CA . GLY A 1 76 ? 3.743 11.908 1.951 1.00 97.06 76 GLY A CA 1
ATOM 599 C C . GLY A 1 76 ? 3.971 11.274 3.323 1.00 97.06 76 GLY A C 1
ATOM 600 O O . GLY A 1 76 ? 3.008 10.995 4.028 1.00 97.06 76 GLY A O 1
ATOM 601 N N . ASN A 1 77 ? 5.225 11.166 3.760 1.00 96.56 77 ASN A N 1
ATOM 602 C CA . ASN A 1 77 ? 5.610 10.694 5.090 1.00 96.56 77 ASN A CA 1
ATOM 603 C C . ASN A 1 77 ? 4.972 11.547 6.197 1.00 96.56 77 ASN A C 1
ATOM 605 O O . ASN A 1 77 ? 4.339 11.000 7.093 1.00 96.56 77 ASN A O 1
ATOM 609 N N . LYS A 1 78 ? 5.035 12.883 6.108 1.00 96.75 78 LYS A N 1
ATOM 610 C CA . LYS A 1 78 ? 4.348 13.771 7.069 1.00 96.75 78 LYS A CA 1
ATOM 611 C C . LYS A 1 78 ? 2.839 13.525 7.123 1.00 96.75 78 LYS A C 1
ATOM 613 O O . LYS A 1 78 ? 2.258 13.506 8.208 1.00 96.75 78 LYS A O 1
ATOM 618 N N . LYS A 1 79 ? 2.205 13.344 5.961 1.00 98.12 79 LYS A N 1
ATOM 619 C CA . LYS A 1 79 ? 0.763 13.091 5.858 1.00 98.12 79 LYS A CA 1
ATOM 620 C C . LYS A 1 79 ? 0.383 11.752 6.494 1.00 98.12 79 LYS A C 1
ATOM 622 O O . LYS A 1 79 ? -0.557 11.705 7.280 1.00 98.12 79 LYS A O 1
ATOM 627 N N . LEU A 1 80 ? 1.127 10.694 6.184 1.00 98.44 80 LEU A N 1
ATOM 628 C CA . LEU A 1 80 ? 0.889 9.352 6.714 1.00 98.44 80 LEU A CA 1
ATOM 629 C C . LEU A 1 80 ? 1.177 9.269 8.220 1.00 98.44 80 LEU A C 1
ATOM 631 O O . LEU A 1 80 ? 0.380 8.684 8.945 1.00 98.44 80 LEU A O 1
ATOM 635 N N . ASP A 1 81 ? 2.237 9.919 8.718 1.00 98.19 81 ASP A N 1
ATOM 636 C CA . ASP A 1 81 ? 2.509 9.999 10.163 1.00 98.19 81 ASP A CA 1
ATOM 637 C C . ASP A 1 81 ? 1.376 10.720 10.903 1.00 98.19 81 ASP A C 1
ATOM 639 O O . ASP A 1 81 ? 0.947 10.274 11.964 1.00 98.19 81 ASP A O 1
ATOM 643 N N . SER A 1 82 ? 0.854 11.807 10.324 1.00 98.38 82 SER A N 1
ATOM 644 C CA . SER A 1 82 ? -0.274 12.548 10.904 1.00 98.38 82 SER A CA 1
ATOM 645 C C . SER A 1 82 ? -1.538 11.686 10.963 1.00 98.38 82 SER A C 1
ATOM 647 O O . SER A 1 82 ? -2.195 11.641 12.000 1.00 98.38 82 SER A O 1
ATOM 649 N N . ALA A 1 83 ? -1.840 10.951 9.887 1.00 98.44 83 ALA A N 1
ATOM 650 C CA . ALA A 1 83 ? -2.974 10.030 9.841 1.00 98.44 83 ALA A CA 1
ATOM 651 C C . ALA A 1 83 ? -2.830 8.890 10.861 1.00 98.44 83 ALA A C 1
ATOM 653 O O . ALA A 1 83 ? -3.774 8.583 11.582 1.00 98.44 83 ALA A O 1
ATOM 654 N N . TYR A 1 84 ? -1.638 8.301 10.983 1.00 98.44 84 TYR A N 1
ATOM 655 C CA . TYR A 1 84 ? -1.374 7.267 11.982 1.00 98.44 84 TYR A CA 1
ATOM 656 C C . TYR A 1 84 ? -1.556 7.795 13.407 1.00 98.44 84 TYR A C 1
ATOM 658 O O . TYR A 1 84 ? -2.230 7.166 14.217 1.00 98.44 84 TYR A O 1
ATOM 666 N N . GLN A 1 85 ? -1.021 8.977 13.722 1.00 98.25 85 GLN A N 1
ATOM 667 C CA . GLN A 1 85 ? -1.218 9.599 15.035 1.00 98.25 85 GLN A CA 1
ATOM 668 C C . GLN A 1 85 ? -2.697 9.884 15.332 1.00 98.25 85 GLN A C 1
ATOM 670 O O . GLN A 1 85 ? -3.158 9.631 16.445 1.00 98.25 85 GLN A O 1
ATOM 675 N N . GLU A 1 86 ? -3.455 10.371 14.348 1.00 97.94 86 GLU A N 1
ATOM 676 C CA . GLU A 1 86 ? -4.897 10.579 14.490 1.00 97.94 86 GLU A CA 1
ATOM 677 C C . GLU A 1 86 ? -5.635 9.253 14.721 1.00 97.94 86 GLU A C 1
ATOM 679 O O . GLU A 1 86 ? -6.511 9.182 15.584 1.00 97.94 86 GLU A O 1
ATOM 684 N N . SER A 1 87 ? -5.255 8.184 14.019 1.00 97.56 87 SER A N 1
ATOM 685 C CA . SER A 1 87 ? -5.848 6.860 14.209 1.00 97.56 87 SER A CA 1
ATOM 686 C C . SER A 1 87 ? -5.593 6.323 15.623 1.00 97.56 87 SER A C 1
ATOM 688 O O . SER A 1 87 ? -6.521 5.843 16.275 1.00 97.56 87 SER A O 1
ATOM 690 N N . GLN A 1 88 ? -4.376 6.500 16.153 1.00 97.56 88 GLN A N 1
ATOM 691 C CA . GLN A 1 88 ? -4.048 6.150 17.539 1.00 97.56 88 GLN A CA 1
ATOM 692 C C . GLN A 1 88 ? -4.850 6.981 18.544 1.00 97.56 88 GLN A C 1
ATOM 694 O O . GLN A 1 88 ? -5.341 6.447 19.538 1.00 97.56 88 GLN A O 1
ATOM 699 N N . LYS A 1 89 ? -5.027 8.280 18.276 1.00 96.69 89 LYS A N 1
ATOM 700 C CA . LYS A 1 89 ? -5.845 9.159 19.116 1.00 96.69 89 LYS A CA 1
ATOM 701 C C . LYS A 1 89 ? -7.304 8.697 19.156 1.00 96.69 89 LYS A C 1
ATOM 703 O O . LYS A 1 89 ? -7.860 8.577 20.242 1.00 96.69 89 LYS A O 1
ATOM 708 N N . LYS A 1 90 ? -7.900 8.368 18.004 1.00 94.75 90 LYS A N 1
ATOM 709 C CA . LYS A 1 90 ? -9.269 7.826 17.927 1.00 94.75 90 LYS A CA 1
ATOM 710 C C . LYS A 1 90 ? -9.421 6.542 18.740 1.00 94.75 90 LYS A C 1
ATOM 712 O O . LYS A 1 90 ? -10.402 6.399 19.461 1.00 94.75 90 LYS A O 1
ATOM 717 N N . VAL A 1 91 ? -8.442 5.639 18.658 1.00 95.38 91 VAL A N 1
ATOM 718 C CA . VAL A 1 91 ? -8.423 4.400 19.453 1.00 95.38 91 VAL A CA 1
ATOM 719 C C . VAL A 1 91 ? -8.339 4.700 20.952 1.00 95.38 91 VAL A C 1
ATOM 721 O O . VAL A 1 91 ? -9.033 4.061 21.739 1.00 95.38 91 VAL A O 1
ATOM 724 N N . ALA A 1 92 ? -7.532 5.682 21.358 1.00 94.94 92 ALA A N 1
ATOM 725 C CA . ALA A 1 92 ? -7.403 6.075 22.759 1.00 94.94 92 ALA A CA 1
ATOM 726 C C . ALA A 1 92 ? -8.671 6.748 23.323 1.00 94.94 92 ALA A C 1
ATOM 728 O O . ALA A 1 92 ? -8.993 6.546 24.491 1.00 94.94 92 ALA A O 1
ATOM 729 N N . GLU A 1 93 ? -9.384 7.537 22.513 1.00 93.94 93 GLU A N 1
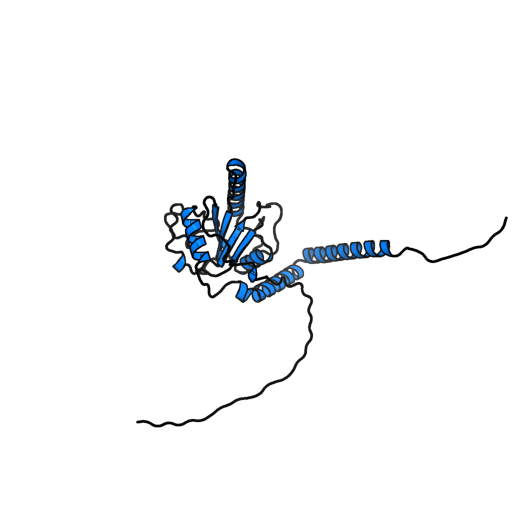ATOM 730 C CA . GLU A 1 93 ? -10.580 8.283 22.935 1.00 93.94 93 GLU A CA 1
ATOM 731 C C . GLU A 1 93 ? -11.858 7.434 22.903 1.00 93.94 93 GLU A C 1
ATOM 733 O O . GLU A 1 93 ? -12.653 7.480 23.841 1.00 93.94 93 GLU A O 1
ATOM 738 N N . ASN A 1 94 ? -12.053 6.646 21.843 1.00 90.88 94 ASN A N 1
ATOM 739 C CA . ASN A 1 94 ? -13.311 5.939 21.583 1.00 90.88 94 ASN A CA 1
ATOM 740 C C . ASN A 1 94 ? -13.233 4.431 21.880 1.00 90.88 94 ASN A C 1
ATOM 742 O O . ASN A 1 94 ? -14.252 3.742 21.840 1.00 90.88 94 ASN A O 1
ATOM 746 N N . GLY A 1 95 ? -12.037 3.906 22.170 1.00 87.62 95 GLY A N 1
ATOM 747 C CA . GLY A 1 95 ? -11.780 2.467 22.187 1.00 87.62 95 GLY A CA 1
ATOM 748 C C . GLY A 1 95 ? -11.834 1.842 20.783 1.00 87.62 95 GLY A C 1
ATOM 749 O O . GLY A 1 95 ? -12.063 2.516 19.780 1.00 87.62 95 GLY A O 1
ATOM 750 N N . GLY A 1 96 ? -11.614 0.527 20.693 1.00 90.62 96 GLY A N 1
ATOM 751 C CA . GLY A 1 96 ? -11.707 -0.220 19.430 1.00 90.62 96 GLY A CA 1
ATOM 752 C C . GLY A 1 96 ? -10.431 -0.193 18.579 1.00 90.62 96 GLY A C 1
ATOM 753 O O . GLY A 1 96 ? -9.322 -0.221 19.111 1.00 90.62 96 GLY A O 1
ATOM 754 N N . THR A 1 97 ? -10.579 -0.212 17.250 1.00 93.38 97 THR A N 1
ATOM 755 C CA . THR A 1 97 ? -9.465 -0.202 16.285 1.00 93.38 97 THR A CA 1
ATOM 756 C C . THR A 1 97 ? -9.705 0.830 15.183 1.00 93.38 97 THR A C 1
ATOM 758 O O . THR A 1 97 ? -10.837 1.062 14.771 1.00 93.38 97 THR A O 1
ATOM 761 N N . CYS A 1 98 ? -8.632 1.461 14.702 1.00 97.12 98 CYS A N 1
ATOM 762 C CA . CYS A 1 98 ? -8.658 2.382 13.563 1.00 97.12 98 CYS A CA 1
ATOM 763 C C . CYS A 1 98 ? -7.392 2.147 12.716 1.00 97.12 98 CYS A C 1
ATOM 765 O O . CYS A 1 98 ? -6.399 2.872 12.856 1.00 97.12 98 CYS A O 1
ATOM 767 N N . PRO A 1 99 ? -7.354 1.066 11.917 1.00 98.06 99 PRO A N 1
ATOM 768 C CA . PRO A 1 99 ? -6.194 0.745 11.095 1.00 98.06 99 PRO A CA 1
ATOM 769 C C . PRO A 1 99 ? -5.994 1.774 9.979 1.00 98.06 99 PRO A C 1
ATOM 771 O O . PRO A 1 99 ? -6.949 2.362 9.464 1.00 98.06 99 PRO A O 1
ATOM 774 N N . VAL A 1 100 ? -4.736 1.949 9.576 1.00 98.75 100 VAL A N 1
ATOM 775 C CA . VAL A 1 100 ? -4.350 2.780 8.432 1.00 98.75 100 VAL A CA 1
ATOM 776 C C . VAL A 1 100 ? -3.900 1.862 7.301 1.00 98.75 100 VAL A C 1
ATOM 778 O O . VAL A 1 100 ? -2.821 1.275 7.360 1.00 98.75 100 VAL A O 1
ATOM 781 N N . PHE A 1 101 ? -4.729 1.726 6.270 1.00 98.81 101 PHE A N 1
ATOM 782 C CA . PHE A 1 101 ? -4.461 0.879 5.113 1.00 98.81 101 PHE A CA 1
ATOM 783 C C . PHE A 1 101 ? -3.886 1.656 3.937 1.00 98.81 101 PHE A C 1
ATOM 785 O O . PHE A 1 101 ? -4.249 2.800 3.656 1.00 98.81 101 PHE A O 1
ATOM 792 N N . LEU A 1 102 ? -3.011 0.977 3.209 1.00 98.94 102 LEU A N 1
ATOM 793 C CA . LEU A 1 102 ? -2.249 1.490 2.089 1.00 98.94 102 LEU A CA 1
ATOM 794 C C . LEU A 1 102 ? -2.509 0.609 0.865 1.00 98.94 102 LEU A C 1
ATOM 796 O O . LEU A 1 102 ? -2.206 -0.585 0.879 1.00 98.94 102 LEU A O 1
ATOM 800 N N . PHE A 1 103 ? -3.064 1.195 -0.194 1.00 98.94 103 PHE A N 1
ATOM 801 C CA . PHE A 1 103 ? -3.311 0.536 -1.475 1.00 98.94 103 PHE A CA 1
ATOM 802 C C . PHE A 1 103 ? -2.153 0.808 -2.430 1.00 98.94 103 PHE A C 1
ATOM 804 O O . PHE A 1 103 ? -2.008 1.924 -2.933 1.00 98.94 103 PHE A O 1
ATOM 811 N N . PHE A 1 104 ? -1.333 -0.203 -2.692 1.00 98.88 104 PHE A N 1
ATOM 812 C CA . PHE A 1 104 ? -0.125 -0.055 -3.495 1.00 98.88 104 PHE A CA 1
ATOM 813 C C . PHE A 1 104 ? -0.404 -0.220 -4.986 1.00 98.88 104 PHE A C 1
ATOM 815 O O . PHE A 1 104 ? -1.063 -1.166 -5.417 1.00 98.88 104 PHE A O 1
ATOM 822 N N . SER A 1 105 ? 0.144 0.690 -5.787 1.00 98.81 105 SER A N 1
ATOM 823 C CA . SER A 1 105 ? 0.152 0.615 -7.246 1.00 98.81 105 SER A CA 1
ATOM 824 C C . SER A 1 105 ? 1.474 1.155 -7.783 1.00 98.81 105 SER A C 1
ATOM 826 O O . SER A 1 105 ? 1.928 2.232 -7.390 1.00 98.81 105 SER A O 1
ATOM 828 N N . VAL A 1 106 ? 2.100 0.422 -8.702 1.00 98.50 106 VAL A N 1
ATOM 829 C CA . VAL A 1 106 ? 3.302 0.896 -9.398 1.00 98.50 106 VAL A CA 1
ATOM 830 C C . VAL A 1 106 ? 2.882 1.825 -10.533 1.00 98.50 106 VAL A C 1
ATOM 832 O O . VAL A 1 106 ? 1.932 1.546 -11.272 1.00 98.50 106 VAL A O 1
ATOM 835 N N . ASN A 1 107 ? 3.567 2.957 -10.675 1.00 97.81 107 ASN A N 1
ATOM 836 C CA . ASN A 1 107 ? 3.279 3.921 -11.731 1.00 97.81 107 ASN A CA 1
ATOM 837 C C . ASN A 1 107 ? 3.336 3.265 -13.118 1.00 97.81 107 ASN A C 1
ATOM 839 O O . ASN A 1 107 ? 4.244 2.502 -13.419 1.00 97.81 107 ASN A O 1
ATOM 843 N N . ALA A 1 108 ? 2.341 3.580 -13.952 1.00 96.69 108 ALA A N 1
ATOM 844 C CA . ALA A 1 108 ? 2.163 3.038 -15.302 1.00 96.69 108 ALA A CA 1
ATOM 845 C C . ALA A 1 108 ? 1.939 1.511 -15.417 1.00 96.69 108 ALA A C 1
ATOM 847 O O . ALA A 1 108 ? 1.795 1.026 -16.533 1.00 96.69 108 ALA A O 1
ATOM 848 N N . SER A 1 109 ? 1.805 0.768 -14.310 1.00 97.62 109 SER A N 1
ATOM 849 C CA . SER A 1 109 ? 1.502 -0.679 -14.346 1.00 97.62 109 SER A CA 1
ATOM 850 C C . SER A 1 109 ? 0.081 -1.011 -14.821 1.00 97.62 109 SER A C 1
ATOM 852 O O . SER A 1 109 ? -0.188 -2.121 -15.265 1.00 97.62 109 SER A O 1
ATOM 854 N N . GLY A 1 110 ? -0.860 -0.065 -14.709 1.00 98.19 110 GLY A N 1
ATOM 855 C CA . GLY A 1 110 ? -2.272 -0.303 -15.033 1.00 98.19 110 GLY A CA 1
ATOM 856 C C . GLY A 1 110 ? -3.025 -1.158 -14.002 1.00 98.19 110 GLY A C 1
ATOM 857 O O . GLY A 1 110 ? -4.162 -1.560 -14.270 1.00 98.19 110 GLY A O 1
ATOM 858 N N . GLN A 1 111 ? -2.429 -1.408 -12.833 1.00 98.50 111 GLN A N 1
ATOM 859 C CA . GLN A 1 111 ? -3.003 -2.229 -11.768 1.00 98.50 111 GLN A CA 1
ATOM 860 C C . GLN A 1 111 ? -2.597 -1.745 -10.371 1.00 98.50 111 GLN A C 1
ATOM 862 O O . GLN A 1 111 ? -1.667 -0.951 -10.197 1.00 98.50 111 GLN A O 1
ATOM 867 N N . PHE A 1 112 ? -3.301 -2.238 -9.358 1.00 98.81 112 PHE A N 1
ATOM 868 C CA . PHE A 1 112 ? -2.828 -2.224 -7.978 1.00 98.81 112 PHE A CA 1
ATOM 869 C C . PHE A 1 112 ? -2.237 -3.596 -7.636 1.00 98.81 112 PHE A C 1
ATOM 871 O O . PHE A 1 112 ? -2.756 -4.604 -8.104 1.00 98.81 112 PHE A O 1
ATOM 878 N N . CYS A 1 113 ? -1.174 -3.642 -6.835 1.00 98.62 113 CYS A N 1
ATOM 879 C CA . CYS A 1 113 ? -0.410 -4.867 -6.553 1.00 98.62 113 CYS A CA 1
ATOM 880 C C . CYS A 1 113 ? -0.576 -5.403 -5.121 1.00 98.62 113 CYS A C 1
ATOM 882 O O . CYS A 1 113 ? -0.138 -6.514 -4.815 1.00 98.62 113 CYS A O 1
ATOM 884 N N . GLY A 1 114 ? -1.221 -4.652 -4.224 1.00 98.56 114 GLY A N 1
ATOM 885 C CA . GLY A 1 114 ? -1.533 -5.172 -2.898 1.00 98.56 114 GLY A CA 1
ATOM 886 C C . GLY A 1 114 ? -2.007 -4.141 -1.886 1.00 98.56 114 GLY A C 1
ATOM 887 O O . GLY A 1 114 ? -2.208 -2.962 -2.193 1.00 98.56 114 GLY A O 1
ATOM 888 N N . VAL A 1 115 ? -2.192 -4.633 -0.662 1.00 98.88 115 VAL A N 1
ATOM 889 C CA . VAL A 1 115 ? -2.669 -3.880 0.497 1.00 98.88 115 VAL A CA 1
ATOM 890 C C . VAL A 1 115 ? -1.773 -4.169 1.694 1.00 98.88 115 VAL A C 1
ATOM 892 O O . VAL A 1 115 ? -1.587 -5.332 2.072 1.00 98.88 115 VAL A O 1
ATOM 895 N N . ALA A 1 116 ? -1.284 -3.106 2.326 1.00 98.81 116 ALA A N 1
ATOM 896 C CA . ALA A 1 116 ? -0.584 -3.182 3.601 1.00 98.81 116 ALA A CA 1
ATOM 897 C C . ALA A 1 116 ? -1.238 -2.274 4.647 1.00 98.81 116 ALA A C 1
ATOM 899 O O . ALA A 1 116 ? -1.980 -1.352 4.320 1.00 98.81 116 ALA A O 1
ATOM 900 N N . GLU A 1 117 ? -0.955 -2.540 5.910 1.00 98.69 117 GLU A N 1
ATOM 901 C CA . GLU A 1 117 ? -1.324 -1.715 7.055 1.00 98.69 117 GLU A CA 1
ATOM 902 C C . GLU A 1 117 ? -0.082 -0.989 7.567 1.00 98.69 117 GLU A C 1
ATOM 904 O O . GLU A 1 117 ? 0.958 -1.617 7.742 1.00 98.69 117 GLU A O 1
ATOM 909 N N . MET A 1 118 ? -0.174 0.314 7.818 1.00 98.62 118 MET A N 1
ATOM 910 C CA . MET A 1 118 ? 0.857 1.056 8.544 1.00 98.62 118 MET A CA 1
ATOM 911 C C . MET A 1 118 ? 0.759 0.707 10.031 1.00 98.62 118 MET A C 1
ATOM 913 O O . MET A 1 118 ? -0.281 0.925 10.649 1.00 98.62 118 MET A O 1
ATOM 917 N N . THR A 1 119 ? 1.833 0.159 10.600 1.00 98.25 119 THR A N 1
ATOM 918 C CA . THR A 1 119 ? 1.848 -0.404 11.966 1.00 98.25 119 THR A CA 1
ATOM 919 C C . THR A 1 119 ? 2.671 0.418 12.956 1.00 98.25 119 THR A C 1
ATOM 921 O O . THR A 1 119 ? 2.892 -0.001 14.091 1.00 98.25 119 THR A O 1
ATOM 924 N N . GLY A 1 120 ? 3.154 1.587 12.539 1.00 97.69 120 GLY A N 1
ATOM 925 C CA . GLY A 1 120 ? 3.984 2.446 13.366 1.00 97.69 120 GLY A CA 1
ATOM 926 C C . GLY A 1 120 ? 4.233 3.802 12.727 1.00 97.69 120 GLY A C 1
ATOM 927 O O . GLY A 1 120 ? 3.912 4.031 11.563 1.00 97.69 120 GLY A O 1
ATOM 928 N N . ARG A 1 121 ? 4.814 4.699 13.522 1.00 97.19 121 ARG A N 1
ATOM 929 C CA . ARG A 1 121 ? 5.148 6.066 13.121 1.00 97.19 121 ARG A CA 1
ATOM 930 C C . ARG A 1 121 ? 6.282 6.126 12.104 1.00 97.19 121 ARG A C 1
ATOM 932 O O . ARG A 1 121 ? 7.064 5.186 11.969 1.00 97.19 121 ARG A O 1
ATOM 939 N N . VAL A 1 122 ? 6.386 7.273 11.439 1.00 95.44 122 VAL A N 1
ATOM 940 C CA . VAL A 1 122 ? 7.535 7.594 10.589 1.00 95.44 122 VAL A CA 1
ATOM 941 C C . VAL A 1 122 ? 8.743 7.941 11.452 1.00 95.44 122 VAL A C 1
ATOM 943 O O . VAL A 1 122 ? 8.714 8.904 12.219 1.00 95.44 122 VAL A O 1
ATOM 946 N N . ASP A 1 123 ? 9.824 7.189 11.272 1.00 92.31 123 ASP A N 1
ATOM 947 C CA . ASP A 1 123 ? 11.165 7.578 11.696 1.00 92.31 123 ASP A CA 1
ATOM 948 C C . ASP A 1 123 ? 11.758 8.468 10.598 1.00 92.31 123 ASP A C 1
ATOM 950 O O . ASP A 1 123 ? 11.904 8.026 9.463 1.00 92.31 123 ASP A O 1
ATOM 954 N N . ASN A 1 124 ? 12.034 9.738 10.907 1.00 84.69 124 ASN A N 1
ATOM 955 C CA . ASN A 1 124 ? 12.619 10.693 9.957 1.00 84.69 124 ASN A CA 1
ATOM 956 C C . ASN A 1 124 ? 14.146 10.815 10.101 1.00 84.69 124 ASN A C 1
ATOM 958 O O . ASN A 1 124 ? 14.776 11.487 9.286 1.00 84.69 124 ASN A O 1
ATOM 962 N N . GLU A 1 125 ? 14.730 10.215 11.138 1.00 77.88 125 GLU A N 1
ATOM 963 C CA . GLU A 1 125 ? 16.160 10.309 11.448 1.00 77.88 125 GLU A CA 1
ATOM 964 C C . GLU A 1 125 ? 16.955 9.238 10.703 1.00 77.88 125 GLU A C 1
ATOM 966 O O . GLU A 1 125 ? 18.099 9.461 10.307 1.00 77.88 125 GLU A O 1
ATOM 971 N N . LYS A 1 126 ? 16.332 8.082 10.462 1.00 74.06 126 LYS A N 1
ATOM 972 C CA . LYS A 1 126 ? 16.945 6.956 9.757 1.00 74.06 126 LYS A CA 1
ATOM 973 C C . LYS A 1 126 ? 16.433 6.855 8.329 1.00 74.06 126 LYS A C 1
ATOM 975 O O . LYS A 1 126 ? 15.234 6.875 8.073 1.00 74.06 126 LYS A O 1
ATOM 980 N N . SER A 1 127 ? 17.351 6.700 7.383 1.00 72.38 127 SER A N 1
ATOM 981 C CA . SER A 1 127 ? 17.023 6.400 5.986 1.00 72.38 127 SER A CA 1
ATOM 982 C C . SER A 1 127 ? 17.497 4.993 5.648 1.00 72.38 127 SER A C 1
ATOM 984 O O . SER A 1 127 ? 18.523 4.546 6.154 1.00 72.38 127 SER A O 1
ATOM 986 N N . MET A 1 128 ? 16.745 4.291 4.803 1.00 72.44 128 MET A N 1
ATOM 987 C CA . MET A 1 128 ? 17.125 2.960 4.337 1.00 72.44 128 MET A CA 1
ATOM 988 C C . MET A 1 128 ? 17.881 3.078 3.013 1.00 72.44 128 MET A C 1
ATOM 990 O O . MET A 1 128 ? 17.361 3.620 2.041 1.00 72.44 128 MET A O 1
ATOM 994 N N . GLU A 1 129 ? 19.098 2.544 2.951 1.00 70.44 129 GLU A N 1
ATOM 995 C CA . GLU A 1 129 ? 19.973 2.682 1.773 1.00 70.44 129 GLU A CA 1
ATOM 996 C C . GLU A 1 129 ? 19.618 1.734 0.612 1.00 70.44 129 GLU A C 1
ATOM 998 O O . GLU A 1 129 ? 20.218 1.795 -0.468 1.00 70.44 129 GLU A O 1
ATOM 1003 N N . PHE A 1 130 ? 18.641 0.846 0.814 1.00 71.31 130 PHE A N 1
ATOM 1004 C CA . PHE A 1 130 ? 18.248 -0.153 -0.178 1.00 71.31 130 PHE A CA 1
ATOM 1005 C C . PHE A 1 130 ? 17.202 0.341 -1.183 1.00 71.31 130 PHE A C 1
ATOM 1007 O O . PHE A 1 130 ? 16.945 -0.349 -2.173 1.00 71.31 130 PHE A O 1
ATOM 1014 N N . TRP A 1 131 ? 16.574 1.501 -0.976 1.00 75.50 131 TRP A N 1
ATOM 1015 C CA . TRP A 1 131 ? 15.597 2.017 -1.938 1.00 75.50 131 TRP A CA 1
ATOM 1016 C C . TRP A 1 131 ? 16.238 2.283 -3.305 1.00 75.50 131 TRP A C 1
ATOM 1018 O O . TRP A 1 131 ? 17.433 2.559 -3.408 1.00 75.50 131 TRP A O 1
ATOM 1028 N N . GLN A 1 132 ? 15.452 2.184 -4.384 1.00 66.31 132 GLN A N 1
ATOM 1029 C CA . GLN A 1 132 ? 15.987 2.381 -5.736 1.00 66.31 132 GLN A CA 1
ATOM 1030 C C . GLN A 1 132 ? 16.515 3.809 -5.955 1.00 66.31 132 GLN A C 1
ATOM 1032 O O . GLN A 1 132 ? 17.459 4.006 -6.718 1.00 66.31 132 GLN A O 1
ATOM 1037 N N . GLN A 1 133 ? 15.920 4.804 -5.293 1.00 68.62 133 GLN A N 1
ATOM 1038 C CA . GLN A 1 133 ? 16.400 6.184 -5.313 1.00 68.62 133 GLN A CA 1
ATOM 1039 C C . GLN A 1 133 ? 16.940 6.565 -3.936 1.00 68.62 133 GLN A C 1
ATOM 1041 O O . GLN A 1 133 ? 16.224 6.459 -2.946 1.00 68.62 133 GLN A O 1
ATOM 1046 N N . ASP A 1 134 ? 18.141 7.138 -3.880 1.00 65.31 134 ASP A N 1
ATOM 1047 C CA . ASP A 1 134 ? 18.761 7.608 -2.627 1.00 65.31 134 ASP A CA 1
ATOM 1048 C C . ASP A 1 134 ? 18.097 8.892 -2.062 1.00 65.31 134 ASP A C 1
ATOM 1050 O O . ASP A 1 134 ? 18.657 9.589 -1.223 1.00 65.31 134 ASP A O 1
ATOM 1054 N N . LYS A 1 135 ? 16.902 9.251 -2.554 1.00 70.38 135 LYS A N 1
ATOM 1055 C CA . LYS A 1 135 ? 16.152 10.461 -2.175 1.00 70.38 135 LYS A CA 1
ATOM 1056 C C . LYS A 1 135 ? 15.103 10.214 -1.092 1.00 70.38 135 LYS A C 1
ATOM 1058 O O . LYS A 1 135 ? 14.526 11.176 -0.588 1.00 70.38 135 LYS A O 1
ATOM 1063 N N . TRP A 1 136 ? 14.808 8.954 -0.785 1.00 71.12 136 TRP A N 1
ATOM 1064 C CA . TRP A 1 136 ? 13.791 8.603 0.200 1.00 71.12 136 TRP A CA 1
ATOM 1065 C C . TRP A 1 136 ? 14.383 8.704 1.602 1.00 71.12 136 TRP A C 1
ATOM 1067 O O . TRP A 1 136 ? 15.195 7.872 2.003 1.00 71.12 136 TRP A O 1
ATOM 1077 N N . THR A 1 137 ? 13.986 9.746 2.328 1.00 78.50 137 THR A N 1
ATOM 1078 C CA . THR A 1 137 ? 14.384 9.955 3.718 1.00 78.50 137 THR A CA 1
ATOM 1079 C C . THR A 1 137 ? 13.264 9.553 4.663 1.00 78.50 137 THR A C 1
ATOM 1081 O O . THR A 1 137 ? 12.086 9.845 4.436 1.00 78.50 137 THR A O 1
ATOM 1084 N N . GLY A 1 138 ? 13.651 8.878 5.739 1.00 87.25 138 GLY A N 1
ATOM 1085 C CA . GLY A 1 138 ? 12.719 8.293 6.687 1.00 87.25 138 GLY A CA 1
ATOM 1086 C C . GLY A 1 138 ? 12.076 6.995 6.200 1.00 87.25 138 GLY A C 1
ATOM 1087 O O . GLY A 1 138 ? 12.132 6.654 5.015 1.00 87.25 138 GLY A O 1
ATOM 1088 N N . TYR A 1 139 ? 11.459 6.257 7.115 1.00 94.50 139 TYR A N 1
ATOM 1089 C CA . TYR A 1 139 ? 10.641 5.081 6.816 1.00 94.50 139 TYR A CA 1
ATOM 1090 C C . TYR A 1 139 ? 9.626 4.837 7.934 1.00 94.50 139 TYR A C 1
ATOM 1092 O O . TYR A 1 139 ? 9.720 5.403 9.022 1.00 94.50 139 TYR A O 1
ATOM 1100 N N . PHE A 1 140 ? 8.654 3.973 7.677 1.00 96.75 140 PHE A N 1
ATOM 1101 C CA . PHE A 1 140 ? 7.717 3.487 8.683 1.00 96.75 140 PHE A CA 1
ATOM 1102 C C . PHE A 1 140 ? 7.426 1.999 8.470 1.00 96.75 140 PHE A C 1
ATOM 1104 O O . PHE A 1 140 ? 7.515 1.513 7.336 1.00 96.75 140 PHE A O 1
ATOM 1111 N N . PRO A 1 141 ? 7.104 1.252 9.538 1.00 97.94 141 PRO A N 1
ATOM 1112 C CA . PRO A 1 141 ? 6.798 -0.163 9.424 1.00 97.94 141 PRO A CA 1
ATOM 1113 C C . PRO A 1 141 ? 5.416 -0.380 8.799 1.00 97.94 141 PRO A C 1
ATOM 1115 O O . PRO A 1 141 ? 4.460 0.360 9.058 1.00 97.94 141 PRO A O 1
ATOM 1118 N N . VAL A 1 142 ? 5.319 -1.421 7.976 1.00 98.62 142 VAL A N 1
ATOM 1119 C CA . VAL A 1 142 ? 4.073 -1.866 7.351 1.00 98.62 142 VAL A CA 1
ATOM 1120 C C . VAL A 1 142 ? 3.900 -3.371 7.499 1.00 98.62 142 VAL A C 1
ATOM 1122 O O . VAL A 1 142 ? 4.871 -4.119 7.532 1.00 98.62 142 VAL A O 1
ATOM 1125 N N . LYS A 1 143 ? 2.653 -3.833 7.535 1.00 98.31 143 LYS A N 1
ATOM 1126 C CA . LYS A 1 143 ? 2.296 -5.250 7.466 1.00 98.31 143 LYS A CA 1
ATOM 1127 C C . LYS A 1 143 ? 1.493 -5.513 6.202 1.00 98.31 143 LYS A C 1
ATOM 1129 O O . LYS A 1 143 ? 0.377 -5.019 6.063 1.00 98.31 143 LYS A O 1
ATOM 1134 N N . TRP A 1 144 ? 2.043 -6.308 5.294 1.00 98.56 144 TRP A N 1
ATOM 1135 C CA . TRP A 1 144 ? 1.334 -6.726 4.086 1.00 98.56 144 TRP A CA 1
ATOM 1136 C C . TRP A 1 144 ? 0.259 -7.761 4.421 1.00 98.56 144 TRP A C 1
ATOM 1138 O O . TRP A 1 144 ? 0.537 -8.762 5.079 1.00 98.56 144 TRP A O 1
ATOM 1148 N N . HIS A 1 145 ? -0.969 -7.520 3.958 1.00 98.38 145 HIS A N 1
ATOM 1149 C CA . HIS A 1 145 ? -2.111 -8.426 4.153 1.00 98.38 145 HIS A CA 1
ATOM 1150 C C . HIS A 1 145 ? -2.533 -9.093 2.845 1.00 98.38 145 HIS A C 1
ATOM 1152 O O . HIS A 1 145 ? -2.869 -10.276 2.823 1.00 98.38 145 HIS A O 1
ATOM 1158 N N . ILE A 1 146 ? -2.507 -8.339 1.745 1.00 98.44 146 ILE A N 1
ATOM 1159 C CA . ILE A 1 146 ? -2.901 -8.801 0.413 1.00 98.44 146 ILE A CA 1
ATOM 1160 C C . ILE A 1 146 ? -1.759 -8.493 -0.551 1.00 98.44 146 ILE A C 1
ATOM 1162 O O . ILE A 1 146 ? -1.341 -7.343 -0.658 1.00 98.44 146 ILE A O 1
ATOM 1166 N N . ILE A 1 147 ? -1.283 -9.509 -1.267 1.00 98.38 147 ILE A N 1
ATOM 1167 C CA . ILE A 1 147 ? -0.260 -9.383 -2.310 1.00 98.38 147 ILE A CA 1
ATOM 1168 C C . ILE A 1 147 ? -0.787 -10.107 -3.542 1.00 98.38 147 ILE A C 1
ATOM 1170 O O . ILE A 1 147 ? -0.742 -11.337 -3.614 1.00 98.38 147 ILE A O 1
ATOM 1174 N N . LYS A 1 148 ? -1.370 -9.337 -4.461 1.00 97.69 148 LYS A N 1
ATOM 1175 C CA . LYS A 1 148 ? -1.909 -9.815 -5.735 1.00 97.69 148 LYS A CA 1
ATOM 1176 C C . LYS A 1 148 ? -2.262 -8.656 -6.651 1.00 97.69 148 LYS A C 1
ATOM 1178 O O . LYS A 1 148 ? -2.665 -7.589 -6.182 1.00 97.69 148 LYS A O 1
ATOM 1183 N N . ASP A 1 149 ? -2.199 -8.916 -7.948 1.00 98.56 149 ASP A N 1
ATOM 1184 C CA . ASP A 1 149 ? -2.482 -7.909 -8.956 1.00 98.56 149 ASP A CA 1
ATOM 1185 C C . ASP A 1 149 ? -3.983 -7.782 -9.216 1.00 98.56 149 ASP A C 1
ATOM 1187 O O . ASP A 1 149 ? -4.659 -8.749 -9.570 1.00 98.56 149 ASP A O 1
ATOM 1191 N N . VAL A 1 150 ? -4.507 -6.567 -9.063 1.00 98.75 150 VAL A N 1
ATOM 1192 C CA . VAL A 1 150 ? -5.890 -6.191 -9.369 1.00 98.75 150 VAL A CA 1
ATOM 1193 C C . VAL A 1 150 ? -5.876 -5.135 -10.481 1.00 98.75 150 VAL A C 1
ATOM 1195 O O . VAL A 1 150 ? -5.489 -3.988 -10.235 1.00 98.75 150 VAL A O 1
ATOM 1198 N N . PRO A 1 151 ? -6.307 -5.479 -11.709 1.00 98.62 151 PRO A N 1
ATOM 1199 C CA . PRO A 1 151 ? -6.306 -4.551 -12.835 1.00 98.62 151 PRO A CA 1
ATOM 1200 C C . PRO A 1 151 ? -7.197 -3.328 -12.598 1.00 98.62 151 PRO A C 1
ATOM 1202 O O . PRO A 1 151 ? -8.318 -3.451 -12.099 1.00 98.62 151 PRO A O 1
ATOM 1205 N N . ASN A 1 152 ? -6.767 -2.153 -13.067 1.00 98.69 152 ASN A N 1
ATOM 1206 C CA . ASN A 1 152 ? -7.525 -0.901 -12.943 1.00 98.69 152 ASN A CA 1
ATOM 1207 C C . ASN A 1 152 ? -8.992 -0.979 -13.411 1.00 98.69 152 ASN A C 1
ATOM 1209 O O . ASN A 1 152 ? -9.837 -0.356 -12.767 1.00 98.69 152 ASN A O 1
ATOM 1213 N N . PRO A 1 153 ? -9.367 -1.729 -14.470 1.00 98.62 153 PRO A N 1
ATOM 1214 C CA . PRO A 1 153 ? -10.772 -1.893 -14.841 1.00 98.62 153 PRO A CA 1
ATOM 1215 C C . PRO A 1 153 ? -11.680 -2.418 -13.720 1.00 98.62 153 PRO A C 1
ATOM 1217 O O . PRO A 1 153 ? -12.864 -2.088 -13.721 1.00 98.62 153 PRO A O 1
ATOM 1220 N N . GLN A 1 154 ? -11.135 -3.170 -12.757 1.00 98.62 154 GLN A N 1
ATOM 1221 C CA . GLN A 1 154 ? -11.872 -3.658 -11.587 1.00 98.62 154 GLN A CA 1
ATOM 1222 C C . GLN A 1 154 ? -12.112 -2.570 -10.537 1.00 98.62 154 GLN A C 1
ATOM 1224 O O . GLN A 1 154 ? -12.999 -2.722 -9.716 1.00 98.62 154 GLN A O 1
ATOM 1229 N N . LEU A 1 155 ? -11.350 -1.473 -10.558 1.00 98.69 155 LEU A N 1
ATOM 1230 C CA . LEU A 1 155 ? -11.374 -0.422 -9.532 1.00 98.69 155 LEU A CA 1
ATOM 1231 C C . LEU A 1 155 ? -11.853 0.935 -10.070 1.00 98.69 155 LEU A C 1
ATOM 1233 O O . LEU A 1 155 ? -12.256 1.799 -9.300 1.00 98.69 155 LEU A O 1
ATOM 1237 N N . ARG A 1 156 ? -11.841 1.147 -11.394 1.00 97.94 156 ARG A N 1
ATOM 1238 C CA . ARG A 1 156 ? -12.123 2.452 -12.028 1.00 97.94 156 ARG A CA 1
ATOM 1239 C C . ARG A 1 156 ? -13.525 3.020 -11.770 1.00 97.94 156 ARG A C 1
ATOM 1241 O O . ARG A 1 156 ? -13.761 4.181 -12.080 1.00 97.94 156 ARG A O 1
ATOM 1248 N N . HIS A 1 157 ? -14.456 2.201 -11.285 1.00 98.69 157 HIS A N 1
ATOM 1249 C CA . HIS A 1 157 ? -15.809 2.635 -10.934 1.00 98.69 157 HIS A CA 1
ATOM 1250 C C . HIS A 1 157 ? -15.880 3.276 -9.541 1.00 98.69 157 HIS A C 1
ATOM 1252 O O . HIS A 1 157 ? -16.841 3.984 -9.260 1.00 98.69 157 HIS A O 1
ATOM 1258 N N . VAL A 1 158 ? -14.861 3.078 -8.697 1.00 98.69 158 VAL A N 1
ATOM 1259 C CA . VAL A 1 158 ? -14.767 3.720 -7.385 1.00 98.69 158 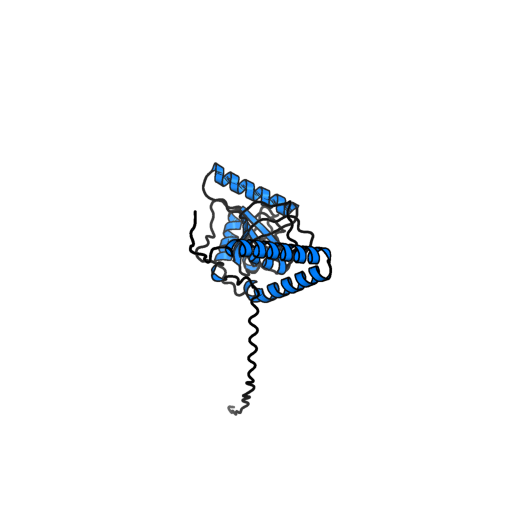VAL A CA 1
ATOM 1260 C C . VAL A 1 158 ? -14.326 5.169 -7.581 1.00 98.69 158 VAL A C 1
ATOM 1262 O O . VAL A 1 158 ? -13.177 5.440 -7.948 1.00 98.69 158 VAL A O 1
ATOM 1265 N N . ILE A 1 159 ? -15.246 6.105 -7.355 1.00 98.69 159 ILE A N 1
ATOM 1266 C CA . ILE A 1 159 ? -15.039 7.542 -7.565 1.00 98.69 159 ILE A CA 1
ATOM 1267 C C . ILE A 1 159 ? -14.704 8.244 -6.248 1.00 98.69 159 ILE A C 1
ATOM 1269 O O . ILE A 1 159 ? -15.368 8.041 -5.231 1.00 98.69 159 ILE A O 1
ATOM 1273 N N . LEU A 1 160 ? -13.678 9.098 -6.276 1.00 98.69 160 LEU A N 1
ATOM 1274 C CA . LEU A 1 160 ? -13.203 9.844 -5.114 1.00 98.69 160 LEU A CA 1
ATOM 1275 C C . LEU A 1 160 ? -13.679 11.302 -5.154 1.00 98.69 160 LEU A C 1
ATOM 1277 O O . LEU A 1 160 ? -13.109 12.142 -5.854 1.00 98.69 160 LEU A O 1
ATOM 1281 N N . GLU A 1 161 ? -14.695 11.627 -4.354 1.00 97.62 161 GLU A N 1
ATOM 1282 C CA . GLU A 1 161 ? -15.232 12.994 -4.233 1.00 97.62 161 GLU A CA 1
ATOM 1283 C C . GLU A 1 161 ? -14.175 14.007 -3.768 1.00 97.62 161 GLU A C 1
ATOM 1285 O O . GLU A 1 161 ? -14.136 15.146 -4.227 1.00 97.62 161 GLU A O 1
ATOM 1290 N N . ASN A 1 162 ? -13.268 13.579 -2.887 1.00 97.81 162 ASN A N 1
ATOM 1291 C CA . ASN A 1 162 ? -12.153 14.379 -2.377 1.00 97.81 162 ASN A CA 1
ATOM 1292 C C . ASN A 1 162 ? -10.960 14.470 -3.353 1.00 97.81 162 ASN A C 1
ATOM 1294 O O . ASN A 1 162 ? -9.894 14.945 -2.967 1.00 97.81 162 ASN A O 1
ATOM 1298 N N . ASN A 1 163 ? -11.118 14.004 -4.594 1.00 98.12 163 ASN A N 1
ATOM 1299 C CA . ASN A 1 163 ? -10.112 14.063 -5.654 1.00 98.12 163 ASN A CA 1
ATOM 1300 C C . ASN A 1 163 ? -10.765 14.427 -6.999 1.00 98.12 163 ASN A C 1
ATOM 1302 O O . ASN A 1 163 ? -10.609 13.723 -7.996 1.00 98.12 163 ASN A O 1
ATOM 1306 N N . GLU A 1 164 ? -11.546 15.512 -7.017 1.00 98.12 164 GLU A N 1
ATOM 1307 C CA . GLU A 1 164 ? -12.193 16.044 -8.230 1.00 98.12 164 GLU A CA 1
ATOM 1308 C C . GLU A 1 164 ? -13.103 15.019 -8.941 1.00 98.12 164 GLU A C 1
ATOM 1310 O O . GLU A 1 164 ? -13.217 15.027 -10.166 1.00 98.12 164 GLU A O 1
ATOM 1315 N N . ASN A 1 165 ? -13.726 14.105 -8.187 1.00 98.00 165 ASN A N 1
ATOM 1316 C CA . ASN A 1 165 ? -14.526 12.993 -8.718 1.00 98.00 165 ASN A CA 1
ATOM 1317 C C . ASN A 1 165 ? -13.769 12.118 -9.734 1.00 98.00 165 ASN A C 1
ATOM 1319 O O . ASN A 1 165 ? -14.363 11.522 -10.636 1.00 98.00 165 ASN A O 1
ATOM 1323 N N . LYS A 1 166 ? -12.444 12.022 -9.600 1.00 98.62 166 LYS A N 1
ATOM 1324 C CA . LYS A 1 166 ? -11.633 11.107 -10.403 1.00 98.62 166 LYS A CA 1
ATOM 1325 C C . LYS A 1 166 ? -11.748 9.677 -9.856 1.00 98.62 166 LYS A C 1
ATOM 1327 O O . LYS A 1 166 ? -11.896 9.493 -8.644 1.00 98.62 166 LYS A O 1
ATOM 1332 N N . PRO A 1 167 ? -11.625 8.654 -10.719 1.00 98.75 167 PRO A N 1
ATOM 1333 C CA . PRO A 1 167 ? -11.488 7.270 -10.278 1.00 98.75 167 PRO A CA 1
ATOM 1334 C C . PRO A 1 167 ? -10.316 7.079 -9.311 1.00 98.75 167 PRO A C 1
ATOM 1336 O O . PRO A 1 167 ? -9.267 7.709 -9.480 1.00 98.75 167 PRO A O 1
ATOM 1339 N N . VAL A 1 168 ? -10.431 6.136 -8.371 1.00 98.81 168 VAL A N 1
ATOM 1340 C CA . VAL A 1 168 ? -9.340 5.769 -7.444 1.00 98.81 168 VAL A CA 1
ATOM 1341 C C . VAL A 1 168 ? -8.053 5.379 -8.182 1.00 98.81 168 VAL A C 1
ATOM 1343 O O . VAL A 1 168 ? -6.953 5.663 -7.712 1.00 98.81 168 VAL A O 1
ATOM 1346 N N . THR A 1 169 ? -8.170 4.824 -9.390 1.00 98.69 169 THR A N 1
ATOM 1347 C CA . THR A 1 169 ? -7.047 4.447 -10.263 1.00 98.69 169 THR A CA 1
ATOM 1348 C C . THR A 1 169 ? -6.220 5.635 -10.759 1.00 98.69 169 THR A C 1
ATOM 1350 O O . THR A 1 169 ? -5.080 5.456 -11.181 1.00 98.69 169 THR A O 1
ATOM 1353 N N . ASN A 1 170 ? -6.767 6.851 -10.690 1.00 98.62 170 ASN A N 1
ATOM 1354 C CA . ASN A 1 170 ? -6.112 8.088 -11.122 1.00 98.62 170 ASN A CA 1
ATOM 1355 C C . ASN A 1 170 ? -5.476 8.848 -9.946 1.00 98.62 170 ASN A C 1
ATOM 1357 O O . ASN A 1 170 ? -5.048 9.995 -10.092 1.00 98.62 170 ASN A O 1
ATOM 1361 N N . SER A 1 171 ? -5.426 8.218 -8.774 1.00 98.69 171 SER A N 1
ATOM 1362 C CA . SER A 1 171 ? -4.850 8.787 -7.563 1.00 98.69 171 SER A CA 1
ATOM 1363 C C . SER A 1 171 ? -3.343 9.014 -7.682 1.00 98.69 171 SER A C 1
ATOM 1365 O O . SER A 1 171 ? -2.601 8.226 -8.285 1.00 98.69 171 SER A O 1
ATOM 1367 N N . ARG A 1 172 ? -2.889 10.105 -7.060 1.00 98.44 172 ARG A N 1
ATOM 1368 C CA . ARG A 1 172 ? -1.469 10.378 -6.813 1.00 98.44 172 ARG A CA 1
ATOM 1369 C C . ARG A 1 172 ? -1.011 9.695 -5.527 1.00 98.44 172 ARG A C 1
ATOM 1371 O O . ARG A 1 172 ? -1.827 9.162 -4.777 1.00 98.44 172 ARG A O 1
ATOM 1378 N N . ASP A 1 173 ? 0.300 9.715 -5.297 1.00 98.44 173 ASP A N 1
ATOM 1379 C CA . ASP A 1 173 ? 0.878 9.183 -4.066 1.00 98.44 173 ASP A CA 1
ATOM 1380 C C . ASP A 1 173 ? 0.268 9.862 -2.834 1.00 98.44 173 ASP A C 1
ATOM 1382 O O . ASP A 1 173 ? 0.091 11.083 -2.807 1.00 98.44 173 ASP A O 1
ATOM 1386 N N . THR A 1 174 ? -0.062 9.069 -1.819 1.00 98.50 174 THR A N 1
ATOM 1387 C CA . THR A 1 174 ? -0.726 9.471 -0.568 1.00 98.50 174 THR A CA 1
ATOM 1388 C C . THR A 1 174 ? -2.105 10.125 -0.730 1.00 98.50 174 THR A C 1
ATOM 1390 O O . THR A 1 174 ? -2.566 10.853 0.157 1.00 98.50 174 THR A O 1
ATOM 1393 N N . GLN A 1 175 ? -2.807 9.880 -1.843 1.00 98.81 175 GLN A N 1
ATOM 1394 C CA . GLN A 1 175 ? -4.215 10.270 -1.977 1.00 98.81 175 GLN A CA 1
ATOM 1395 C C . GLN A 1 175 ? -5.044 9.562 -0.907 1.00 98.81 175 GLN A C 1
ATOM 1397 O O . GLN A 1 175 ? -5.017 8.340 -0.810 1.00 98.81 175 GLN A O 1
ATOM 1402 N N . GLU A 1 176 ? -5.803 10.331 -0.135 1.00 98.81 176 GLU A N 1
ATOM 1403 C CA . GLU A 1 176 ? -6.711 9.777 0.864 1.00 98.81 176 GLU A CA 1
ATOM 1404 C C . GLU A 1 176 ? -7.962 9.215 0.186 1.00 98.81 176 GLU A C 1
ATOM 1406 O O . GLU A 1 176 ? -8.527 9.847 -0.713 1.00 98.81 176 GLU A O 1
ATOM 1411 N N . VAL A 1 177 ? -8.413 8.053 0.644 1.00 98.81 177 VAL A N 1
ATOM 1412 C CA . VAL A 1 177 ? -9.656 7.411 0.222 1.00 98.81 177 VAL A CA 1
ATOM 1413 C C . VAL A 1 177 ? -10.588 7.377 1.431 1.00 98.81 177 VAL A C 1
ATOM 1415 O O . VAL A 1 177 ? -10.230 6.868 2.490 1.00 98.81 177 VAL A O 1
ATOM 1418 N N . ARG A 1 178 ? -11.790 7.945 1.298 1.00 98.31 178 ARG A N 1
ATOM 1419 C CA . ARG A 1 178 ? -12.766 7.956 2.398 1.00 98.31 178 ARG A CA 1
ATOM 1420 C C . ARG A 1 178 ? -13.231 6.536 2.729 1.00 98.31 178 ARG A C 1
ATOM 1422 O O . ARG A 1 178 ? -13.217 5.657 1.871 1.00 98.31 178 ARG A O 1
ATOM 1429 N N . LEU A 1 179 ? -13.689 6.336 3.964 1.00 98.31 179 LEU A N 1
ATOM 1430 C CA . LEU A 1 179 ? -14.055 5.033 4.533 1.00 98.31 179 LEU A CA 1
ATOM 1431 C C . LEU A 1 179 ? -14.936 4.166 3.616 1.00 98.31 179 LEU A C 1
ATOM 1433 O O . LEU A 1 179 ? -14.661 2.980 3.448 1.00 98.31 179 LEU A O 1
ATOM 1437 N N . GLN A 1 180 ? -15.981 4.743 3.013 1.00 98.31 180 GLN A N 1
ATOM 1438 C CA . GLN A 1 180 ? -16.896 3.996 2.143 1.00 98.31 180 GLN A CA 1
ATOM 1439 C C . GLN A 1 180 ? -16.177 3.439 0.908 1.00 98.31 180 GLN A C 1
ATOM 1441 O O . GLN A 1 180 ? -16.194 2.229 0.689 1.00 98.31 180 GLN A O 1
ATOM 1446 N N . GLN A 1 181 ? -15.480 4.296 0.158 1.00 98.75 181 GLN A N 1
ATOM 1447 C CA . GLN A 1 181 ? -14.686 3.892 -1.005 1.00 98.75 181 GLN A CA 1
ATOM 1448 C C . GLN A 1 181 ? -13.518 2.974 -0.613 1.00 98.75 181 GLN A C 1
ATOM 1450 O O . GLN A 1 181 ? -13.171 2.060 -1.354 1.00 98.75 181 GLN A O 1
ATOM 1455 N N . GLY A 1 182 ? -12.910 3.182 0.557 1.00 98.69 182 GLY A N 1
ATOM 1456 C CA . GLY A 1 182 ? -11.814 2.356 1.063 1.00 98.69 182 GLY A CA 1
ATOM 1457 C C . GLY A 1 182 ? -12.253 0.919 1.342 1.00 98.69 182 GLY A C 1
ATOM 1458 O O . GLY A 1 182 ? -11.601 -0.024 0.894 1.00 98.69 182 GLY A O 1
ATOM 1459 N N . ASN A 1 183 ? -13.404 0.747 1.998 1.00 98.62 183 ASN A N 1
ATOM 1460 C CA . ASN A 1 183 ? -14.033 -0.560 2.199 1.00 98.62 183 ASN A CA 1
ATOM 1461 C C . ASN A 1 183 ? -14.407 -1.228 0.864 1.00 98.62 183 ASN A C 1
ATOM 1463 O O . ASN A 1 183 ? -14.221 -2.434 0.703 1.00 98.62 183 ASN A O 1
ATOM 1467 N N . GLU A 1 184 ? -14.902 -0.463 -0.111 1.00 98.69 184 GLU A N 1
ATOM 1468 C CA . GLU A 1 184 ? -15.207 -0.981 -1.450 1.00 98.69 184 GLU A CA 1
ATOM 1469 C C . GLU A 1 184 ? -13.948 -1.512 -2.152 1.00 98.69 184 GLU A C 1
ATOM 1471 O O . GLU A 1 184 ? -13.929 -2.662 -2.596 1.00 98.69 184 GLU A O 1
ATOM 1476 N N . VAL A 1 185 ? -12.862 -0.732 -2.165 1.00 98.75 185 VAL A N 1
ATOM 1477 C CA . VAL A 1 185 ? -11.564 -1.146 -2.725 1.00 98.75 185 VAL A CA 1
ATOM 1478 C C . VAL A 1 185 ? -11.027 -2.389 -2.013 1.00 98.75 185 VAL A C 1
ATOM 1480 O O . VAL A 1 185 ? -10.639 -3.350 -2.679 1.00 98.75 185 VAL A O 1
ATOM 1483 N N . LEU A 1 186 ? -11.052 -2.423 -0.675 1.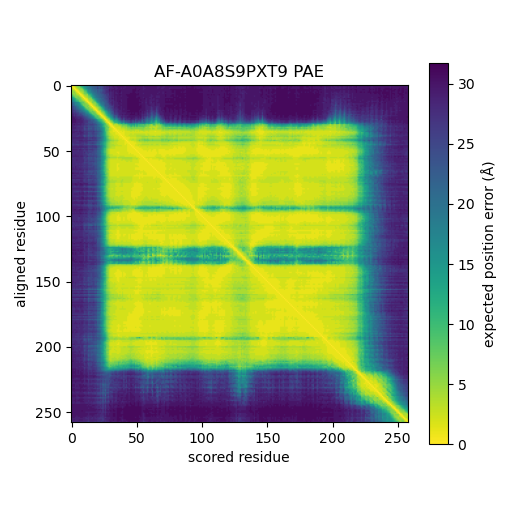00 98.38 186 LEU A N 1
ATOM 1484 C CA . LEU A 1 186 ? -10.663 -3.603 0.106 1.00 98.38 186 LEU A CA 1
ATOM 1485 C C . LEU A 1 186 ? -11.480 -4.841 -0.267 1.00 98.38 186 LEU A C 1
ATOM 1487 O O . LEU A 1 186 ? -10.934 -5.940 -0.372 1.00 98.38 186 LEU A O 1
ATOM 1491 N N . ASN A 1 187 ? -12.787 -4.683 -0.458 1.00 98.31 187 ASN A N 1
ATOM 1492 C CA . ASN A 1 187 ? -13.666 -5.786 -0.809 1.00 98.31 187 ASN A CA 1
ATOM 1493 C C . ASN A 1 187 ? -13.405 -6.310 -2.227 1.00 98.31 187 ASN A C 1
ATOM 1495 O O . ASN A 1 187 ? -13.410 -7.527 -2.436 1.00 98.31 187 ASN A O 1
ATOM 1499 N N . ILE A 1 188 ? -13.121 -5.415 -3.179 1.00 98.56 188 ILE A N 1
ATOM 1500 C CA . ILE A 1 188 ? -12.688 -5.778 -4.536 1.00 98.56 188 ILE A CA 1
ATOM 1501 C C . ILE A 1 188 ? -11.380 -6.562 -4.462 1.00 98.56 188 ILE A C 1
ATOM 1503 O O . ILE A 1 188 ? -11.300 -7.658 -5.016 1.00 98.56 188 ILE A O 1
ATOM 1507 N N . PHE A 1 189 ? -10.389 -6.067 -3.711 1.00 98.38 189 PHE A N 1
ATOM 1508 C CA . PHE A 1 189 ? -9.156 -6.805 -3.457 1.00 98.38 189 PHE A CA 1
ATOM 1509 C C . PHE A 1 189 ? -9.451 -8.181 -2.880 1.00 98.38 189 PHE A C 1
ATOM 1511 O O . PHE A 1 189 ? -9.015 -9.169 -3.452 1.00 98.38 189 PHE A O 1
ATOM 1518 N N . LYS A 1 190 ? -10.219 -8.292 -1.794 1.00 96.50 190 LYS A N 1
ATOM 1519 C CA . LYS A 1 190 ? -10.521 -9.582 -1.162 1.00 96.50 190 LYS A CA 1
ATOM 1520 C C . LYS A 1 190 ? -11.157 -10.571 -2.146 1.00 96.50 190 LYS A C 1
ATOM 1522 O O . LYS A 1 190 ? -10.707 -11.711 -2.226 1.00 96.50 190 LYS A O 1
ATOM 1527 N N . SER A 1 191 ? -12.134 -10.118 -2.927 1.00 96.81 191 SER A N 1
ATOM 1528 C CA . SER A 1 191 ? -12.957 -10.968 -3.798 1.00 96.81 191 SER A CA 1
ATOM 1529 C C . SER A 1 191 ? -12.297 -11.322 -5.134 1.00 96.81 191 SER A C 1
ATOM 1531 O O . SER A 1 191 ? -12.660 -12.320 -5.752 1.00 96.81 191 SER A O 1
ATOM 1533 N N . TYR A 1 192 ? -11.338 -10.519 -5.603 1.00 97.88 192 TYR A N 1
ATOM 1534 C CA . TYR A 1 192 ? -10.713 -10.733 -6.905 1.00 97.88 192 TYR A CA 1
ATOM 1535 C C . TYR A 1 192 ? -9.826 -11.987 -6.914 1.00 97.88 192 TYR A C 1
ATOM 1537 O O . TYR A 1 192 ? -8.864 -12.097 -6.145 1.00 97.88 192 TYR A O 1
ATOM 1545 N N . ALA A 1 193 ? -10.129 -12.920 -7.818 1.00 96.75 193 ALA A N 1
ATOM 1546 C CA . ALA A 1 193 ? -9.320 -14.107 -8.083 1.00 96.75 193 ALA A CA 1
ATOM 1547 C C . ALA A 1 193 ? -8.157 -1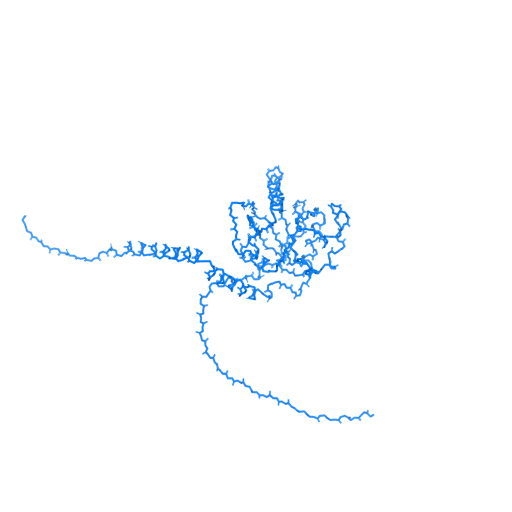3.744 -9.020 1.00 96.75 193 ALA A C 1
ATOM 1549 O O . ALA A 1 193 ? -8.264 -13.845 -10.244 1.00 96.75 193 ALA A O 1
ATOM 1550 N N . ALA A 1 194 ? -7.061 -13.260 -8.435 1.00 94.56 194 ALA A N 1
ATOM 1551 C CA . ALA A 1 194 ? -5.881 -12.866 -9.191 1.00 94.56 194 ALA A CA 1
ATOM 1552 C C . ALA A 1 194 ? -5.163 -14.064 -9.814 1.00 94.56 194 ALA A C 1
ATOM 1554 O O . ALA A 1 194 ? -5.178 -15.170 -9.278 1.00 94.56 194 ALA A O 1
ATOM 1555 N N . LYS A 1 195 ? -4.520 -13.801 -10.953 1.00 93.88 195 LYS A N 1
ATOM 1556 C CA . LYS A 1 195 ? -3.708 -14.776 -11.691 1.00 93.88 195 LYS A CA 1
ATOM 1557 C C . LYS A 1 195 ? -2.209 -14.550 -11.522 1.00 93.88 195 LYS A C 1
ATOM 1559 O O . LYS A 1 195 ? -1.448 -15.455 -11.828 1.00 93.88 195 LYS A O 1
ATOM 1564 N N . THR A 1 196 ? -1.821 -13.351 -11.094 1.00 97.00 196 THR A N 1
ATOM 1565 C CA . THR A 1 196 ? -0.432 -12.913 -10.982 1.00 97.00 196 THR A CA 1
ATOM 1566 C C . THR A 1 196 ? -0.232 -12.099 -9.709 1.00 97.00 196 THR A C 1
ATOM 1568 O O . THR A 1 196 ? -1.175 -11.507 -9.158 1.00 97.00 196 THR A O 1
ATOM 1571 N N . SER A 1 197 ? 1.002 -12.093 -9.229 1.00 97.56 197 SER A N 1
ATOM 1572 C CA . SER A 1 197 ? 1.485 -11.207 -8.179 1.00 97.56 197 SER A CA 1
ATOM 1573 C C . SER A 1 197 ? 3.000 -11.052 -8.280 1.00 97.56 197 SER A C 1
ATOM 1575 O O . SER A 1 197 ? 3.684 -11.920 -8.812 1.00 97.56 197 SER A O 1
ATOM 1577 N N . ILE A 1 198 ? 3.556 -10.031 -7.626 1.00 97.12 198 ILE A N 1
ATOM 1578 C CA . ILE A 1 198 ? 5.017 -9.894 -7.483 1.00 97.12 198 ILE A CA 1
ATOM 1579 C C . ILE A 1 198 ? 5.686 -11.111 -6.811 1.00 97.12 198 ILE A C 1
ATOM 1581 O O . ILE A 1 198 ? 6.891 -11.307 -6.943 1.00 97.12 198 ILE A O 1
ATOM 1585 N N . LEU A 1 199 ? 4.928 -11.950 -6.091 1.00 96.19 199 LEU A N 1
ATOM 1586 C CA . LEU A 1 199 ? 5.465 -13.169 -5.485 1.00 96.19 199 LEU A CA 1
ATOM 1587 C C . LEU A 1 199 ? 5.863 -14.219 -6.530 1.00 96.19 199 LEU A C 1
ATOM 1589 O O . LEU A 1 199 ? 6.625 -15.123 -6.186 1.00 96.19 199 LEU A O 1
ATOM 1593 N N . ASP A 1 200 ? 5.352 -14.128 -7.760 1.00 95.69 200 ASP A N 1
ATOM 1594 C CA . ASP A 1 200 ? 5.705 -15.029 -8.862 1.00 95.69 200 ASP A CA 1
ATOM 1595 C C . ASP A 1 200 ? 7.133 -14.745 -9.362 1.00 95.69 200 ASP A C 1
ATOM 1597 O O . ASP A 1 200 ? 7.878 -15.675 -9.661 1.00 95.69 200 ASP A O 1
ATOM 1601 N N . ASP A 1 201 ? 7.550 -13.475 -9.313 1.00 94.94 201 ASP A N 1
ATOM 1602 C CA . ASP A 1 201 ? 8.864 -12.985 -9.752 1.00 94.94 201 ASP A CA 1
ATOM 1603 C C . ASP A 1 201 ? 9.791 -12.610 -8.576 1.00 94.94 201 ASP A C 1
ATOM 1605 O O . ASP A 1 201 ? 10.767 -11.872 -8.736 1.00 94.94 201 ASP A O 1
ATOM 1609 N N . PHE A 1 202 ? 9.511 -13.095 -7.361 1.00 94.56 202 PHE A N 1
ATOM 1610 C CA . PHE A 1 202 ? 10.225 -12.652 -6.154 1.00 94.56 202 PHE A CA 1
ATOM 1611 C C . PHE A 1 202 ? 11.739 -12.924 -6.225 1.00 94.56 202 PHE A C 1
ATOM 1613 O O . PHE A 1 202 ? 12.544 -12.045 -5.922 1.00 94.56 202 PHE A O 1
ATOM 1620 N N . ASP A 1 203 ? 12.142 -14.100 -6.719 1.00 93.75 203 ASP A N 1
ATOM 1621 C CA . ASP A 1 203 ? 13.557 -14.479 -6.866 1.00 93.75 203 ASP A CA 1
ATOM 1622 C C . ASP A 1 203 ? 14.313 -13.589 -7.867 1.00 93.75 203 ASP A C 1
ATOM 1624 O O . ASP A 1 203 ? 15.513 -13.328 -7.714 1.00 93.75 203 ASP A O 1
ATOM 1628 N N . PHE A 1 204 ? 13.615 -13.085 -8.889 1.00 94.75 204 PHE A N 1
ATOM 1629 C CA . PHE A 1 204 ? 14.185 -12.132 -9.836 1.00 94.75 204 PHE A CA 1
ATOM 1630 C C . PHE A 1 204 ? 14.551 -10.821 -9.129 1.00 94.75 204 PHE A C 1
ATOM 1632 O O . PHE A 1 204 ? 15.664 -10.310 -9.311 1.00 94.75 204 PHE A O 1
ATOM 1639 N N . TYR A 1 205 ? 13.659 -10.308 -8.279 1.00 94.81 205 TYR A N 1
ATOM 1640 C CA . TYR A 1 205 ? 13.900 -9.092 -7.502 1.00 94.81 205 TYR A CA 1
ATOM 1641 C C . TYR A 1 205 ? 14.946 -9.284 -6.396 1.00 94.81 205 TYR A C 1
ATOM 1643 O O . TYR A 1 205 ? 15.810 -8.419 -6.234 1.00 94.81 205 TYR A O 1
ATOM 1651 N N . GLU A 1 206 ? 14.966 -10.441 -5.729 1.00 92.88 206 GLU A N 1
ATOM 1652 C CA . GLU A 1 206 ? 16.025 -10.832 -4.787 1.00 92.88 206 GLU A CA 1
ATOM 1653 C C . GLU A 1 206 ? 17.411 -10.789 -5.444 1.00 92.88 206 GLU A C 1
ATOM 1655 O O . GLU A 1 206 ? 18.371 -10.222 -4.910 1.00 92.88 206 GLU A O 1
ATOM 1660 N N . ASN A 1 207 ? 17.536 -11.363 -6.644 1.00 93.06 207 ASN A N 1
ATOM 1661 C CA . ASN A 1 207 ? 18.803 -11.355 -7.364 1.00 93.06 207 ASN A CA 1
ATOM 1662 C C . ASN A 1 207 ? 19.202 -9.945 -7.822 1.00 93.06 207 ASN A C 1
ATOM 1664 O O . ASN A 1 207 ? 20.373 -9.567 -7.724 1.00 93.06 207 ASN A O 1
ATOM 1668 N N . ARG A 1 208 ? 18.241 -9.140 -8.289 1.00 91.31 208 ARG A N 1
ATOM 1669 C CA . ARG A 1 208 ? 18.491 -7.742 -8.666 1.00 91.31 208 ARG A CA 1
ATOM 1670 C C . ARG A 1 208 ? 18.959 -6.899 -7.485 1.00 91.31 208 ARG A C 1
ATOM 1672 O O . ARG A 1 208 ? 19.908 -6.130 -7.649 1.00 91.31 208 ARG A O 1
ATOM 1679 N N . GLU A 1 209 ? 18.350 -7.056 -6.312 1.00 89.94 209 GLU A N 1
ATOM 1680 C CA . GLU A 1 209 ? 18.788 -6.397 -5.080 1.00 89.94 209 GLU A CA 1
ATOM 1681 C C . GLU A 1 209 ? 20.235 -6.772 -4.745 1.00 89.94 209 GLU A C 1
ATOM 1683 O O . GLU A 1 209 ? 21.079 -5.887 -4.591 1.00 89.94 209 GLU A O 1
ATOM 1688 N N . ARG A 1 210 ? 20.555 -8.073 -4.732 1.00 88.94 210 ARG A N 1
ATOM 1689 C CA . ARG A 1 210 ? 21.910 -8.575 -4.454 1.00 88.94 210 ARG A CA 1
ATOM 1690 C C . ARG A 1 210 ? 22.957 -7.948 -5.374 1.00 88.94 210 ARG A C 1
ATOM 1692 O O . ARG A 1 210 ? 24.002 -7.494 -4.911 1.00 88.94 210 ARG A O 1
ATOM 1699 N N . VAL A 1 211 ? 22.671 -7.880 -6.675 1.00 87.94 211 VAL A N 1
ATOM 1700 C CA . VAL A 1 211 ? 23.571 -7.264 -7.663 1.00 87.94 211 VAL A CA 1
ATOM 1701 C C . VAL A 1 211 ? 23.721 -5.757 -7.427 1.00 87.94 211 VAL A C 1
ATOM 1703 O O . VAL A 1 211 ? 24.826 -5.226 -7.565 1.00 87.94 211 VAL A O 1
ATOM 1706 N N . MET A 1 212 ? 22.644 -5.050 -7.073 1.00 84.12 212 MET A N 1
ATOM 1707 C CA . MET A 1 212 ? 22.694 -3.613 -6.773 1.00 84.12 212 MET A CA 1
ATOM 1708 C C . MET A 1 212 ? 23.527 -3.315 -5.522 1.00 84.12 212 MET A C 1
ATOM 1710 O O . MET A 1 212 ? 24.380 -2.427 -5.569 1.00 84.12 212 MET A O 1
ATOM 1714 N N . VAL A 1 213 ? 23.351 -4.087 -4.446 1.00 81.19 213 VAL A N 1
ATOM 1715 C CA . VAL A 1 213 ? 24.137 -3.957 -3.207 1.00 81.19 213 VAL A CA 1
ATOM 1716 C C . VAL A 1 213 ? 25.620 -4.216 -3.476 1.00 81.19 213 VAL A C 1
ATOM 1718 O O . VAL A 1 213 ? 26.461 -3.384 -3.144 1.00 81.19 213 VAL A O 1
ATOM 1721 N N . GLN A 1 214 ? 25.957 -5.301 -4.183 1.00 81.44 214 GLN A N 1
ATOM 1722 C CA . GLN A 1 214 ? 27.346 -5.601 -4.551 1.00 81.44 214 GLN A CA 1
ATOM 1723 C C . GLN A 1 214 ? 27.989 -4.489 -5.389 1.00 81.44 214 GLN A C 1
ATOM 1725 O O . GLN A 1 214 ? 29.168 -4.182 -5.21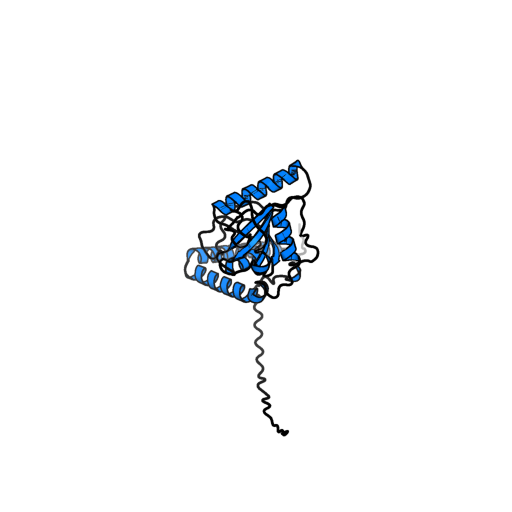4 1.00 81.44 214 GLN A O 1
ATOM 1730 N N . LYS A 1 215 ? 27.233 -3.865 -6.301 1.00 79.62 215 LYS A N 1
ATOM 1731 C CA . LYS A 1 215 ? 27.718 -2.697 -7.047 1.00 79.62 215 LYS A CA 1
ATOM 1732 C C . LYS A 1 215 ? 27.954 -1.505 -6.117 1.00 79.62 215 LYS A C 1
ATOM 1734 O O . LYS A 1 215 ? 29.034 -0.927 -6.192 1.00 79.62 215 LYS A O 1
ATOM 1739 N N . LYS A 1 216 ? 27.016 -1.163 -5.222 1.00 74.69 216 LYS A N 1
ATOM 1740 C CA . LYS A 1 216 ? 27.204 -0.062 -4.254 1.00 74.69 216 LYS A CA 1
ATOM 1741 C C . LYS A 1 216 ? 28.471 -0.267 -3.407 1.00 74.69 216 LYS A C 1
ATOM 1743 O O . LYS A 1 216 ? 29.273 0.655 -3.309 1.00 74.69 216 LYS A O 1
ATOM 1748 N N . LEU A 1 217 ? 28.720 -1.483 -2.918 1.00 72.44 217 LEU A N 1
ATOM 1749 C CA . LEU A 1 217 ? 29.926 -1.824 -2.142 1.00 72.44 217 LEU A CA 1
ATOM 1750 C C . LEU A 1 217 ? 31.228 -1.717 -2.953 1.00 72.44 217 LEU A C 1
ATOM 1752 O O . LEU A 1 217 ? 32.260 -1.305 -2.430 1.00 72.44 217 LEU A O 1
ATOM 1756 N N . ARG A 1 218 ? 31.201 -2.059 -4.247 1.00 71.44 218 ARG A N 1
ATOM 1757 C CA . ARG A 1 218 ? 32.378 -1.926 -5.126 1.00 71.44 218 ARG A CA 1
ATOM 1758 C C . ARG A 1 218 ? 32.718 -0.474 -5.454 1.00 71.44 218 ARG A C 1
ATOM 1760 O O . ARG A 1 218 ? 33.890 -0.171 -5.655 1.00 71.44 218 ARG A O 1
ATOM 1767 N N . PHE A 1 219 ? 31.716 0.398 -5.538 1.00 62.59 219 PHE A N 1
ATOM 1768 C CA . PHE A 1 219 ? 31.889 1.794 -5.952 1.00 62.59 219 PHE A CA 1
ATOM 1769 C C . PHE A 1 219 ? 31.910 2.796 -4.787 1.00 62.59 219 PHE A C 1
ATOM 1771 O O . PHE A 1 219 ? 32.256 3.954 -5.010 1.00 62.59 219 PHE A O 1
ATOM 1778 N N . ASN A 1 220 ? 31.608 2.370 -3.556 1.00 62.34 220 ASN A N 1
ATOM 1779 C CA . ASN A 1 220 ? 31.721 3.190 -2.351 1.00 62.34 220 ASN A CA 1
ATOM 1780 C C . ASN A 1 220 ? 32.641 2.511 -1.308 1.00 62.34 220 ASN A C 1
ATOM 1782 O O . ASN A 1 220 ? 32.171 1.696 -0.510 1.00 62.34 220 ASN A O 1
ATOM 1786 N N . PRO A 1 221 ? 33.950 2.847 -1.281 1.00 56.81 221 PRO A N 1
ATOM 1787 C CA . PRO A 1 221 ? 34.928 2.230 -0.377 1.00 56.81 221 PRO A CA 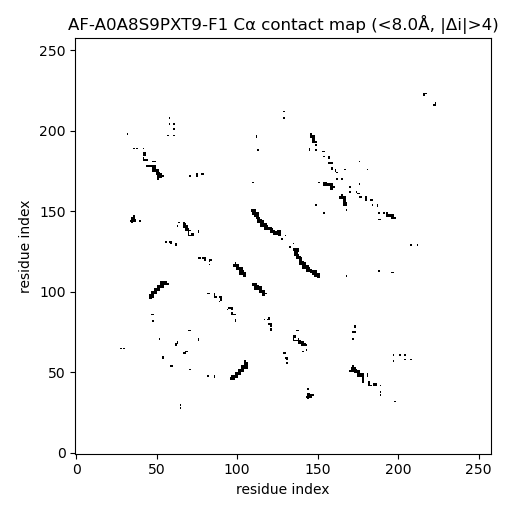1
ATOM 1788 C C . PRO A 1 221 ? 34.609 2.426 1.112 1.00 56.81 221 PRO A C 1
ATOM 1790 O O . PRO A 1 221 ? 35.089 1.660 1.944 1.00 56.81 221 PRO A O 1
ATOM 1793 N N . VAL A 1 222 ? 33.808 3.443 1.452 1.00 60.31 222 VAL A N 1
ATOM 1794 C CA . VAL A 1 222 ? 33.420 3.763 2.834 1.00 60.31 222 VAL A CA 1
ATOM 1795 C C . VAL A 1 222 ? 32.443 2.725 3.390 1.00 60.31 222 VAL A C 1
ATOM 1797 O O . VAL A 1 222 ? 32.631 2.271 4.513 1.00 60.31 222 VAL A O 1
ATOM 1800 N N . LEU A 1 223 ? 31.459 2.290 2.594 1.00 57.75 223 LEU A N 1
ATOM 1801 C CA . LEU A 1 223 ? 30.501 1.248 2.996 1.00 57.75 223 LEU A CA 1
ATOM 1802 C C . LEU A 1 223 ? 31.177 -0.120 3.125 1.00 57.75 223 LEU A C 1
ATOM 1804 O O . LEU A 1 223 ? 30.889 -0.871 4.050 1.00 57.75 223 LEU A O 1
ATOM 1808 N N . LYS A 1 224 ? 32.132 -0.415 2.234 1.00 58.12 224 LYS A N 1
ATOM 1809 C CA . LYS A 1 224 ? 32.934 -1.641 2.307 1.00 58.12 224 LYS A CA 1
ATOM 1810 C C . LYS A 1 224 ? 33.727 -1.721 3.616 1.00 58.12 224 LYS A C 1
ATOM 1812 O O . LYS A 1 224 ? 33.758 -2.769 4.247 1.00 58.12 224 LYS A O 1
ATOM 1817 N N . LYS A 1 225 ? 34.313 -0.598 4.042 1.00 61.94 225 LYS A N 1
ATOM 1818 C CA . LYS A 1 225 ? 35.029 -0.509 5.316 1.00 61.94 225 LYS A CA 1
ATOM 1819 C C . LYS A 1 225 ? 34.092 -0.667 6.521 1.00 61.94 225 LYS A C 1
ATOM 1821 O O . LYS A 1 225 ? 34.448 -1.362 7.455 1.00 61.94 225 LYS A O 1
ATOM 1826 N N . GLN A 1 226 ? 32.889 -0.088 6.481 1.00 65.88 226 GLN A N 1
ATOM 1827 C CA . GLN A 1 226 ? 31.900 -0.236 7.559 1.00 65.88 226 GLN A CA 1
ATOM 1828 C C . GLN A 1 226 ? 31.402 -1.679 7.727 1.00 65.88 226 GLN A C 1
ATOM 1830 O O . GLN A 1 226 ? 31.188 -2.106 8.854 1.00 65.88 226 GLN A O 1
ATOM 1835 N N . GLU A 1 227 ? 31.235 -2.437 6.639 1.00 67.44 227 GLU A N 1
ATOM 1836 C CA . GLU A 1 227 ? 30.904 -3.868 6.711 1.00 67.44 227 GLU A CA 1
ATOM 1837 C C . GLU A 1 227 ? 32.079 -4.691 7.258 1.00 67.44 227 GLU A C 1
ATOM 1839 O O . GLU A 1 227 ? 31.881 -5.522 8.139 1.00 67.44 227 GLU A O 1
ATOM 1844 N N . GLU A 1 228 ? 33.303 -4.438 6.782 1.00 69.81 228 GLU A N 1
ATOM 1845 C CA . GLU A 1 228 ? 34.518 -5.096 7.287 1.00 69.81 228 GLU A CA 1
ATOM 1846 C C . GLU A 1 228 ? 34.730 -4.820 8.789 1.00 69.81 228 GLU A C 1
ATOM 1848 O O . GLU A 1 228 ? 35.018 -5.753 9.540 1.00 69.81 228 GLU A O 1
ATOM 1853 N N . ASP A 1 229 ? 34.510 -3.579 9.234 1.00 71.00 229 ASP A N 1
ATOM 1854 C CA . ASP A 1 229 ? 34.581 -3.175 10.642 1.00 71.00 229 ASP A CA 1
ATOM 1855 C C . ASP A 1 229 ? 33.477 -3.872 11.472 1.00 71.00 229 ASP A C 1
ATOM 1857 O O . ASP A 1 229 ? 33.762 -4.437 12.526 1.00 71.00 229 ASP A O 1
ATOM 1861 N N . LEU A 1 230 ? 32.233 -3.941 10.974 1.00 72.88 230 LEU A N 1
ATOM 1862 C CA . LEU A 1 230 ? 31.121 -4.606 11.672 1.00 72.88 230 LEU A CA 1
ATOM 1863 C C . LEU A 1 230 ? 31.322 -6.129 11.789 1.00 72.88 230 LEU A C 1
ATOM 1865 O O . LEU A 1 230 ? 30.989 -6.730 12.810 1.00 72.88 230 LEU A O 1
ATOM 1869 N N . VAL A 1 231 ? 31.870 -6.766 10.749 1.00 76.25 231 VAL A N 1
ATOM 1870 C CA . VAL A 1 231 ? 32.204 -8.200 10.750 1.00 76.25 231 VAL A CA 1
ATOM 1871 C C . VAL A 1 231 ? 33.354 -8.486 11.718 1.00 76.25 231 VAL A C 1
ATOM 1873 O O . VAL A 1 231 ? 33.306 -9.489 12.433 1.00 76.25 231 VAL A O 1
ATOM 1876 N N . ALA A 1 232 ? 34.354 -7.605 11.790 1.00 71.12 232 ALA A N 1
ATOM 1877 C CA . ALA A 1 232 ? 35.442 -7.710 12.759 1.00 71.12 232 ALA A CA 1
ATOM 1878 C C . ALA A 1 232 ? 34.949 -7.529 14.209 1.00 71.12 232 ALA A C 1
ATOM 1880 O O . ALA A 1 232 ? 35.382 -8.261 15.104 1.00 71.12 232 ALA A O 1
ATOM 1881 N N . ASP A 1 233 ? 34.005 -6.615 14.440 1.00 72.38 233 ASP A N 1
ATOM 1882 C CA . ASP A 1 233 ? 33.379 -6.397 15.750 1.00 72.38 233 ASP A CA 1
ATOM 1883 C C . ASP A 1 233 ? 32.545 -7.612 16.195 1.00 72.38 233 ASP A C 1
ATOM 1885 O O . ASP A 1 233 ? 32.636 -8.050 17.342 1.00 72.38 233 ASP A O 1
ATOM 1889 N N . ILE A 1 234 ? 31.784 -8.234 15.288 1.00 71.75 234 ILE A N 1
ATOM 1890 C CA . ILE A 1 234 ? 31.037 -9.469 15.591 1.00 71.75 234 ILE A CA 1
ATOM 1891 C C . ILE A 1 234 ? 31.997 -10.620 15.923 1.00 71.75 234 ILE A C 1
ATOM 1893 O O . ILE A 1 234 ? 31.809 -11.314 16.922 1.00 71.75 234 ILE A O 1
ATOM 1897 N N . GLN A 1 235 ? 33.064 -10.795 15.138 1.00 71.94 235 GLN A N 1
ATOM 1898 C CA . GLN A 1 235 ? 34.054 -11.849 15.379 1.00 71.94 235 GLN A CA 1
ATOM 1899 C C . GLN A 1 235 ? 34.801 -11.660 16.704 1.00 71.94 235 GLN A C 1
ATOM 1901 O O . GLN A 1 235 ? 35.082 -12.632 17.401 1.00 71.94 235 GLN A O 1
ATOM 1906 N N . THR A 1 236 ? 35.115 -10.423 17.088 1.00 70.88 236 THR A N 1
ATOM 1907 C CA . THR A 1 236 ? 35.790 -10.147 18.366 1.00 70.88 236 THR A CA 1
ATOM 1908 C C . THR A 1 236 ? 34.882 -10.377 19.572 1.00 70.88 236 THR A C 1
ATOM 1910 O O . THR A 1 236 ? 35.364 -10.859 20.601 1.00 70.88 236 THR A O 1
ATOM 1913 N N . LEU A 1 237 ? 33.577 -10.125 19.444 1.00 66.38 237 LEU A N 1
ATOM 1914 C CA . LEU A 1 237 ? 32.587 -10.465 20.470 1.00 66.38 237 LEU A CA 1
ATOM 1915 C C . LEU A 1 237 ? 32.452 -11.990 20.646 1.00 66.38 237 LEU A C 1
ATOM 1917 O O . LEU A 1 237 ? 32.554 -12.471 21.775 1.00 66.38 237 LEU A O 1
ATOM 1921 N N . GLU A 1 238 ? 32.364 -12.762 19.558 1.00 61.62 238 GLU A N 1
ATOM 1922 C CA . GLU A 1 238 ? 32.294 -14.237 19.600 1.00 61.62 238 GLU A CA 1
ATOM 1923 C C . GLU A 1 238 ? 33.560 -14.889 20.198 1.00 61.62 238 GLU A C 1
ATOM 1925 O O . GLU A 1 238 ? 33.482 -15.887 20.925 1.00 61.62 238 GLU A O 1
ATOM 1930 N N . ILE A 1 239 ? 34.739 -14.306 19.951 1.00 61.47 239 ILE A N 1
ATOM 1931 C CA . ILE A 1 239 ? 36.009 -14.751 20.553 1.00 61.47 239 ILE A CA 1
ATOM 1932 C C . ILE A 1 239 ? 36.035 -14.458 22.062 1.00 61.47 239 ILE A C 1
ATOM 1934 O O . ILE A 1 239 ? 36.587 -15.230 22.845 1.00 61.47 239 ILE A O 1
ATOM 1938 N N . SER A 1 240 ? 35.428 -13.354 22.502 1.00 57.72 240 SER A N 1
ATOM 1939 C CA . SER A 1 240 ? 35.406 -12.980 23.920 1.00 57.72 240 SER A CA 1
ATOM 1940 C C . SER A 1 240 ? 34.475 -13.857 24.769 1.00 57.72 240 SER A C 1
ATOM 1942 O O . SER A 1 240 ? 34.769 -14.095 25.945 1.00 57.72 240 SER A O 1
ATOM 1944 N N . ASP A 1 241 ? 33.412 -14.396 24.167 1.00 54.97 241 ASP A N 1
ATOM 1945 C CA . ASP A 1 241 ? 32.475 -15.310 24.827 1.00 54.97 241 ASP A CA 1
ATOM 1946 C C . ASP A 1 241 ? 33.030 -16.742 24.918 1.00 54.97 241 ASP A C 1
ATOM 1948 O O . ASP A 1 241 ? 32.884 -17.399 25.948 1.00 54.97 241 ASP A O 1
ATOM 1952 N N . THR A 1 242 ? 33.791 -17.193 23.915 1.00 53.41 242 THR A N 1
ATOM 1953 C CA . THR A 1 242 ? 34.449 -18.515 23.935 1.00 53.41 242 THR A CA 1
ATOM 1954 C C . THR A 1 242 ? 35.623 -18.607 24.918 1.00 53.41 242 THR A C 1
ATOM 1956 O O . THR A 1 242 ? 35.900 -19.683 25.447 1.00 53.41 242 THR A O 1
ATOM 1959 N N . VAL A 1 243 ? 36.292 -17.493 25.243 1.00 53.66 243 VAL A N 1
ATOM 1960 C CA . VAL A 1 243 ? 37.379 -17.472 26.246 1.00 53.66 243 VAL A CA 1
ATOM 1961 C C . VAL A 1 243 ? 36.851 -17.576 27.687 1.00 53.66 243 VAL A C 1
ATOM 1963 O O . VAL A 1 243 ? 37.574 -18.042 28.568 1.00 53.66 243 VAL A O 1
ATOM 1966 N N . LYS A 1 244 ? 35.591 -17.204 27.956 1.00 50.56 244 LYS A N 1
ATOM 1967 C CA . LYS A 1 244 ? 35.010 -17.288 29.311 1.00 50.56 244 LYS A CA 1
ATOM 1968 C C . LYS A 1 244 ? 34.523 -18.688 29.695 1.00 50.56 244 LYS A C 1
ATOM 1970 O O . LYS A 1 244 ? 34.450 -18.975 30.887 1.00 50.56 244 LYS A O 1
ATOM 1975 N N . GLU A 1 245 ? 34.249 -19.564 28.730 1.00 45.06 245 GLU A N 1
ATOM 1976 C CA . GLU A 1 245 ? 33.780 -20.937 28.988 1.00 45.06 245 GLU A CA 1
ATOM 1977 C C . GLU A 1 245 ? 34.915 -21.974 29.133 1.00 45.06 245 GLU A C 1
ATOM 1979 O O . GLU A 1 245 ? 34.664 -23.122 29.488 1.00 45.06 245 GLU A O 1
ATOM 1984 N N . GLY A 1 246 ? 36.177 -21.592 28.904 1.00 42.12 246 GLY A N 1
ATOM 1985 C CA . GLY A 1 246 ? 37.297 -22.537 28.792 1.00 42.12 246 GLY A CA 1
ATOM 1986 C C . GLY A 1 246 ? 38.101 -22.856 30.059 1.00 42.12 246 GLY A C 1
ATOM 1987 O O . GLY A 1 246 ? 39.091 -23.573 29.942 1.00 42.12 246 GLY A O 1
ATOM 1988 N N . ASN A 1 247 ? 37.754 -22.345 31.247 1.00 41.62 247 ASN A N 1
ATOM 1989 C CA . ASN A 1 247 ? 38.617 -22.494 32.431 1.00 41.62 247 ASN A CA 1
ATOM 1990 C C . ASN A 1 247 ? 37.886 -23.076 33.656 1.00 41.62 247 ASN A C 1
ATOM 1992 O O . ASN A 1 247 ? 37.658 -22.383 34.646 1.00 41.62 247 ASN A O 1
ATOM 1996 N N . THR A 1 248 ? 37.567 -24.372 33.606 1.00 39.75 248 THR A N 1
ATOM 1997 C CA . THR A 1 248 ? 37.282 -25.189 34.800 1.00 39.75 248 THR A CA 1
ATOM 1998 C C . THR A 1 248 ? 38.044 -26.514 34.761 1.00 39.75 248 THR A C 1
ATOM 2000 O O . THR A 1 248 ? 37.789 -27.354 33.904 1.00 39.75 248 THR A O 1
ATOM 2003 N N . ASP A 1 249 ? 38.940 -26.633 35.745 1.00 42.56 249 ASP A N 1
ATOM 2004 C CA . ASP A 1 249 ? 39.498 -27.806 36.429 1.00 42.56 249 ASP A CA 1
ATOM 2005 C C . ASP A 1 249 ? 40.170 -28.951 35.661 1.00 42.56 249 ASP A C 1
ATOM 2007 O O . ASP A 1 249 ? 39.529 -29.697 34.932 1.00 42.56 249 ASP A O 1
ATOM 2011 N N . ILE A 1 250 ? 41.431 -29.219 36.044 1.00 37.78 250 ILE A N 1
ATOM 2012 C CA . ILE A 1 250 ? 41.875 -30.569 36.442 1.00 37.78 250 ILE A CA 1
ATOM 2013 C C . ILE A 1 250 ? 43.123 -30.549 37.361 1.00 37.78 250 ILE A C 1
ATOM 2015 O O . ILE A 1 250 ? 44.244 -30.304 36.928 1.00 37.78 250 ILE A O 1
ATOM 2019 N N . THR A 1 251 ? 42.880 -30.951 38.617 1.00 38.38 251 THR A N 1
ATOM 2020 C CA . THR A 1 251 ? 43.647 -31.905 39.460 1.00 38.38 251 THR A CA 1
ATOM 2021 C C . THR A 1 251 ? 45.019 -31.560 40.062 1.00 38.38 251 THR A C 1
ATOM 2023 O O . THR A 1 251 ? 45.969 -31.227 39.364 1.00 38.38 251 THR A O 1
ATOM 2026 N N . GLY A 1 252 ? 45.154 -31.846 41.368 1.00 31.86 252 GLY A N 1
ATOM 2027 C CA . GLY A 1 252 ? 46.440 -31.993 42.062 1.00 31.86 252 GLY A CA 1
ATOM 2028 C C . GLY A 1 252 ? 46.307 -32.266 43.566 1.00 31.86 252 GLY A C 1
ATOM 2029 O O . GLY A 1 252 ? 46.433 -31.360 44.378 1.00 31.86 252 GLY A O 1
ATOM 2030 N N . THR A 1 253 ? 46.015 -33.515 43.923 1.00 37.81 253 THR A N 1
ATOM 2031 C CA . THR A 1 253 ? 45.893 -34.069 45.284 1.00 37.81 253 THR A CA 1
ATOM 2032 C C . THR A 1 253 ? 47.242 -34.154 46.029 1.00 37.81 253 THR A C 1
ATOM 2034 O O . THR A 1 253 ? 48.231 -34.524 45.414 1.00 37.81 253 THR A O 1
ATOM 2037 N N . LEU A 1 254 ? 47.199 -33.884 47.350 1.00 39.84 254 LEU A N 1
ATOM 2038 C CA . LEU A 1 254 ? 48.060 -34.335 48.475 1.00 39.84 254 LEU A CA 1
ATOM 2039 C C . LEU A 1 254 ? 49.599 -34.216 48.355 1.00 39.84 254 LEU A C 1
ATOM 2041 O O . LEU A 1 254 ? 50.209 -34.908 47.555 1.00 39.84 254 LEU A O 1
ATOM 2045 N N . ASP A 1 255 ? 50.247 -33.491 49.280 1.00 35.00 255 ASP A N 1
ATOM 2046 C CA . ASP A 1 255 ? 50.960 -34.153 50.388 1.00 35.00 255 ASP A CA 1
ATOM 2047 C C . ASP A 1 255 ? 51.493 -33.202 51.478 1.00 35.00 255 ASP A C 1
ATOM 2049 O O . ASP A 1 255 ? 51.660 -31.998 51.299 1.00 35.00 255 ASP A O 1
ATOM 2053 N N . SER A 1 256 ? 51.694 -33.814 52.643 1.00 41.28 256 SER A N 1
ATOM 2054 C CA . SER A 1 256 ? 51.965 -33.276 53.982 1.00 41.28 256 SER A CA 1
ATOM 2055 C C . SER A 1 256 ? 53.371 -32.682 54.190 1.00 41.28 256 SER A C 1
ATOM 2057 O O . SER A 1 256 ? 54.327 -33.197 53.622 1.00 41.28 256 SER A O 1
ATOM 2059 N N . LEU A 1 257 ? 53.529 -31.734 55.134 1.00 39.78 257 LEU A N 1
ATOM 2060 C CA . LEU A 1 257 ? 54.332 -31.881 56.377 1.00 39.78 257 LEU A CA 1
ATOM 2061 C C . LEU A 1 257 ? 54.654 -30.537 57.072 1.00 39.78 257 LEU A C 1
ATOM 2063 O O . LEU A 1 257 ? 55.328 -29.689 56.497 1.00 39.78 257 LEU A O 1
ATOM 2067 N N . LYS A 1 258 ? 54.319 -30.523 58.374 1.00 39.00 258 LYS A N 1
ATOM 2068 C CA . LYS A 1 258 ? 54.741 -29.644 59.488 1.00 39.00 258 LYS A CA 1
ATOM 2069 C C . LYS A 1 258 ? 54.136 -28.247 59.603 1.00 39.00 258 LYS A C 1
ATOM 2071 O O . LYS A 1 258 ? 54.351 -27.405 58.713 1.00 39.00 258 LYS A O 1
#

Sequence (258 aa):
MSENVQEDGECESCLLDGEGKGRSNGVGSVIKRDQYNLPSFQSKYEEAMFFVIKSYSEDDIHKSIKYNVWSSTLNGNKKLDSAYQESQKKVAENGGTCPVFLFFSVNASGQFCGVAEMTGRVDNEKSMEFWQQDKWTGYFPVKWHIIKDVPNPQLRHVILENNENKPVTNSRDTQEVRLQQGNEVLNIFKSYAAKTSILDDFDFYENRERVMVQKKLRFNPVLKKQEEDLVADIQTLEISDTVKEGNTDITGTLDSLK

Radius of gyration: 27.41 Å; Cα contacts (8 Å, |Δi|>4): 345; chains: 1; bounding box: 72×56×109 Å

Mean predicted aligned error: 13.35 Å

pLDDT: mean 81.22, std 23.49, range [26.89, 98.94]

Solvent-accessible surface area (backbone atoms only — not comparable to full-atom values): 15526 Å² total; per-residue (Å²): 134,84,83,90,81,90,83,92,83,88,84,82,87,83,88,76,91,76,93,71,91,72,82,71,87,63,92,68,81,77,78,65,70,84,70,36,65,48,87,85,62,81,42,76,69,97,48,51,46,31,27,33,37,57,36,89,42,66,67,48,53,51,48,23,69,75,68,32,34,47,65,47,53,71,68,41,41,54,50,52,34,51,50,50,52,50,27,53,47,48,26,71,72,72,50,82,68,37,55,38,38,36,41,34,25,41,66,92,66,64,31,32,47,30,36,32,32,57,74,53,65,59,41,73,88,53,61,64,88,80,48,90,56,96,77,47,60,15,35,26,39,33,46,71,46,36,71,34,43,43,53,33,86,82,43,48,80,45,61,31,74,94,52,86,58,36,32,57,72,74,56,55,65,58,33,74,38,57,56,71,59,35,29,50,52,40,39,49,58,72,68,54,86,58,92,51,37,72,79,80,50,41,69,59,48,54,52,50,49,54,54,50,52,55,48,50,42,75,76,33,68,67,59,43,48,53,51,54,51,52,53,50,52,52,52,52,51,57,53,57,58,58,65,71,75,70,81,79,88,84,90,86,83,87,86,88,87,135

Organism: Brassica cretica (NCBI:txid69181)